Protein AF-A0A396GH16-F1 (afdb_monomer_lite)

Structure (mmCIF, N/CA/C/O backbone):
data_AF-A0A396GH16-F1
#
_entry.id   AF-A0A396GH16-F1
#
loop_
_atom_site.group_PDB
_atom_site.id
_atom_site.type_symbol
_atom_site.label_atom_id
_atom_site.label_alt_id
_atom_site.label_comp_id
_atom_site.label_asym_id
_atom_site.label_entity_id
_atom_site.label_seq_id
_atom_site.pdbx_PDB_ins_code
_atom_site.Cartn_x
_atom_site.Cartn_y
_atom_site.Cartn_z
_atom_site.occupancy
_atom_site.B_iso_or_equiv
_atom_site.auth_seq_id
_atom_site.auth_comp_id
_atom_site.auth_asym_id
_atom_site.auth_atom_id
_atom_site.pdbx_PDB_model_num
ATOM 1 N N . MET A 1 1 ? -14.444 24.097 6.729 1.00 47.97 1 MET A N 1
ATOM 2 C CA . MET A 1 1 ? -14.003 22.701 6.501 1.00 47.97 1 MET A CA 1
ATOM 3 C C . MET A 1 1 ? -13.076 22.538 5.292 1.00 47.97 1 MET A C 1
ATOM 5 O O . MET A 1 1 ? -12.228 21.663 5.329 1.00 47.97 1 MET A O 1
ATOM 9 N N . THR A 1 2 ? -13.142 23.395 4.269 1.00 56.97 2 THR A N 1
ATOM 10 C CA . THR A 1 2 ? -12.304 23.319 3.053 1.00 56.97 2 THR A CA 1
ATOM 11 C C . THR A 1 2 ? -10.817 23.631 3.267 1.00 56.97 2 THR A C 1
ATOM 13 O O . THR A 1 2 ? -9.972 22.889 2.781 1.00 56.97 2 THR A O 1
ATOM 16 N N . ASN A 1 3 ? -10.468 24.660 4.046 1.00 49.38 3 ASN A N 1
ATOM 17 C CA . ASN A 1 3 ? -9.056 25.050 4.208 1.00 49.38 3 ASN A CA 1
ATOM 18 C C . ASN A 1 3 ? -8.241 24.051 5.047 1.00 49.38 3 ASN A C 1
ATOM 20 O O . ASN A 1 3 ? -7.083 23.802 4.738 1.00 49.38 3 ASN A O 1
ATOM 24 N N . PHE A 1 4 ? -8.842 23.438 6.071 1.00 48.16 4 PHE A N 1
ATOM 25 C CA . PHE A 1 4 ? -8.155 22.459 6.922 1.00 48.16 4 PHE A CA 1
ATOM 26 C C . PHE A 1 4 ? -7.890 21.143 6.174 1.00 48.16 4 PHE A C 1
ATOM 28 O O . PHE A 1 4 ? -6.782 20.622 6.213 1.00 48.16 4 PHE A O 1
ATOM 35 N N . MET A 1 5 ? -8.871 20.662 5.402 1.00 56.66 5 MET A N 1
ATOM 36 C CA . MET A 1 5 ? -8.726 19.467 4.564 1.00 56.66 5 MET A CA 1
ATOM 37 C C . MET A 1 5 ? -7.689 19.667 3.443 1.00 56.66 5 MET A C 1
ATOM 39 O O . MET A 1 5 ? -6.928 18.755 3.133 1.00 56.66 5 MET A O 1
ATOM 43 N N . PHE A 1 6 ? -7.606 20.878 2.879 1.00 54.53 6 PHE A N 1
ATOM 44 C CA . PHE A 1 6 ? -6.602 21.233 1.872 1.00 54.53 6 PHE A CA 1
ATOM 45 C C . PHE A 1 6 ? -5.182 21.293 2.458 1.00 54.53 6 PHE A C 1
ATOM 47 O O . PHE A 1 6 ? -4.248 20.774 1.855 1.00 54.53 6 PHE A O 1
ATOM 54 N N . ILE A 1 7 ? -5.016 21.856 3.661 1.00 65.75 7 ILE A N 1
ATOM 55 C CA . ILE A 1 7 ? -3.723 21.887 4.367 1.00 65.75 7 ILE A CA 1
ATOM 56 C C . ILE A 1 7 ? -3.240 20.465 4.685 1.00 65.75 7 ILE A C 1
ATOM 58 O O . ILE A 1 7 ? -2.060 20.173 4.510 1.00 65.75 7 ILE A O 1
ATOM 62 N N . VAL A 1 8 ? -4.145 19.567 5.088 1.00 62.03 8 VAL A N 1
ATOM 63 C CA . VAL A 1 8 ? -3.820 18.155 5.351 1.00 62.03 8 VAL A CA 1
ATOM 64 C C . VAL A 1 8 ? -3.404 17.430 4.066 1.00 62.03 8 VAL A C 1
ATOM 66 O O . VAL A 1 8 ? -2.381 16.752 4.060 1.00 62.03 8 VAL A O 1
ATOM 69 N N . LEU A 1 9 ? -4.116 17.636 2.954 1.00 58.19 9 LEU A N 1
ATOM 70 C CA . LEU A 1 9 ? -3.751 17.074 1.646 1.00 58.19 9 LEU A CA 1
ATOM 71 C C . LEU A 1 9 ? -2.379 17.561 1.157 1.00 58.19 9 LEU A C 1
ATOM 73 O O . LEU A 1 9 ? -1.555 16.756 0.725 1.00 58.19 9 LEU A O 1
ATOM 77 N N . VAL A 1 10 ? -2.100 18.861 1.268 1.00 64.38 10 VAL A N 1
ATOM 78 C CA . VAL A 1 10 ? -0.797 19.430 0.886 1.00 64.38 10 VAL A CA 1
ATOM 79 C C . VAL A 1 10 ? 0.318 18.917 1.800 1.00 64.38 10 VAL A C 1
ATOM 81 O O . VAL A 1 10 ? 1.394 18.577 1.311 1.00 64.38 10 VAL A O 1
ATOM 84 N N . ALA A 1 11 ? 0.070 18.786 3.106 1.00 65.31 11 ALA A N 1
ATOM 85 C CA . ALA A 1 11 ? 1.038 18.214 4.039 1.00 65.31 11 ALA A CA 1
ATOM 86 C C . ALA A 1 11 ? 1.365 16.750 3.701 1.00 65.31 11 ALA A C 1
ATOM 88 O O . ALA A 1 11 ? 2.534 16.374 3.720 1.00 65.31 11 ALA A O 1
ATOM 89 N N . ILE A 1 12 ? 0.370 15.948 3.311 1.00 67.38 12 ILE A N 1
ATOM 90 C CA . ILE A 1 12 ? 0.564 14.556 2.875 1.00 67.38 12 ILE A CA 1
ATOM 91 C C . ILE A 1 12 ? 1.420 14.497 1.605 1.00 67.38 12 ILE A C 1
ATOM 93 O O . ILE A 1 12 ? 2.370 13.721 1.548 1.00 67.38 12 ILE A O 1
ATOM 97 N N . VAL A 1 13 ? 1.162 15.360 0.617 1.00 71.06 13 VAL A N 1
ATOM 98 C CA . VAL A 1 13 ? 1.972 15.428 -0.613 1.00 71.06 13 VAL A CA 1
ATOM 99 C C . VAL A 1 13 ? 3.418 15.831 -0.308 1.00 71.06 13 VAL A C 1
ATOM 101 O O . VAL A 1 13 ? 4.349 15.212 -0.819 1.00 71.06 13 VAL A O 1
ATOM 104 N N . VAL A 1 14 ? 3.635 16.813 0.570 1.00 71.19 14 VAL A N 1
ATOM 105 C CA . VAL A 1 14 ? 4.985 17.232 0.984 1.00 71.19 14 VAL A CA 1
ATOM 106 C C . VAL A 1 14 ? 5.700 16.116 1.750 1.00 71.19 14 VAL A C 1
ATOM 108 O O . VAL A 1 14 ? 6.882 15.878 1.514 1.00 71.19 14 VAL A O 1
ATOM 111 N N . ILE A 1 15 ? 4.995 15.379 2.610 1.00 70.31 15 ILE A N 1
ATOM 112 C CA . ILE A 1 15 ? 5.544 14.221 3.326 1.00 70.31 15 ILE A CA 1
ATOM 113 C C . ILE A 1 15 ? 5.913 13.101 2.343 1.00 70.31 15 ILE A C 1
ATOM 115 O O . ILE A 1 15 ? 7.002 12.547 2.459 1.00 70.31 15 ILE A O 1
ATOM 119 N N . LEU A 1 16 ? 5.087 12.818 1.329 1.00 64.81 16 LEU A N 1
ATOM 120 C CA . LEU A 1 16 ? 5.405 11.846 0.276 1.00 64.81 16 LEU A CA 1
ATOM 121 C C . LEU A 1 16 ? 6.626 12.269 -0.548 1.00 64.81 16 LEU A C 1
ATOM 123 O O . LEU A 1 16 ? 7.477 11.433 -0.837 1.00 64.81 16 LEU A O 1
ATOM 127 N N . VAL A 1 17 ? 6.772 13.559 -0.863 1.00 68.56 17 VAL A N 1
ATOM 128 C CA . VAL A 1 17 ? 7.949 14.098 -1.566 1.00 68.56 17 VAL A CA 1
ATOM 129 C C . VAL A 1 17 ? 9.206 14.026 -0.693 1.00 68.56 17 VAL A C 1
ATOM 131 O O . VAL A 1 17 ? 10.270 13.643 -1.177 1.00 68.56 17 VAL A O 1
ATOM 134 N N . VAL A 1 18 ? 9.109 14.327 0.605 1.00 68.88 18 VAL A N 1
ATOM 135 C CA . VAL A 1 18 ? 10.234 14.206 1.547 1.00 68.88 18 VAL A CA 1
ATOM 136 C C . VAL A 1 18 ? 10.617 12.741 1.759 1.00 68.88 18 VAL A C 1
ATOM 138 O O . VAL A 1 18 ? 11.804 12.429 1.778 1.00 68.88 18 VAL A O 1
ATOM 141 N N . ILE A 1 19 ? 9.651 11.826 1.853 1.00 63.06 19 ILE A N 1
ATOM 142 C CA . ILE A 1 19 ? 9.900 10.379 1.922 1.00 63.06 19 ILE A CA 1
ATOM 143 C C . ILE A 1 19 ? 10.513 9.882 0.610 1.00 63.06 19 ILE A C 1
ATOM 145 O O . ILE A 1 19 ? 11.441 9.084 0.652 1.00 63.06 19 ILE A O 1
ATOM 149 N N . PHE A 1 20 ? 10.081 10.390 -0.544 1.00 55.00 20 PHE A N 1
ATOM 150 C CA . PHE A 1 20 ? 10.648 10.055 -1.852 1.00 55.00 20 PHE A CA 1
ATOM 151 C C . PHE A 1 20 ? 12.098 10.549 -2.009 1.00 55.00 20 PHE A C 1
ATOM 153 O O . PHE A 1 20 ? 12.960 9.806 -2.474 1.00 55.00 20 PHE A O 1
ATOM 160 N N . LEU A 1 21 ? 12.406 11.765 -1.548 1.00 54.47 21 LEU A N 1
ATOM 161 C CA . LEU A 1 21 ? 13.763 12.329 -1.578 1.00 54.47 21 LEU A CA 1
ATOM 162 C C . LEU A 1 21 ? 14.693 11.735 -0.504 1.00 54.47 21 LEU A C 1
ATOM 164 O O . LEU A 1 21 ? 15.906 11.660 -0.711 1.00 54.47 21 LEU A O 1
ATOM 168 N N . ASN A 1 22 ? 14.148 11.315 0.641 1.00 49.34 22 ASN A N 1
ATOM 169 C CA . ASN A 1 22 ? 14.899 10.735 1.763 1.00 49.34 22 ASN A CA 1
ATOM 170 C C . ASN A 1 22 ? 14.918 9.190 1.745 1.00 49.34 22 ASN A C 1
ATOM 172 O O . ASN A 1 22 ? 15.642 8.575 2.537 1.00 49.34 22 ASN A O 1
ATOM 176 N N . SER A 1 23 ? 14.155 8.581 0.831 1.00 60.41 23 SER A N 1
ATOM 177 C CA . SER A 1 23 ? 14.153 7.155 0.500 1.00 60.41 23 SER A CA 1
ATOM 178 C C . SER A 1 23 ? 15.548 6.701 0.071 1.00 60.41 23 SER A C 1
ATOM 180 O O . SER A 1 23 ? 16.364 7.475 -0.445 1.00 60.41 23 SER A O 1
ATOM 182 N N . SER A 1 24 ? 15.816 5.413 0.275 1.00 45.03 24 SER A N 1
ATOM 183 C CA . SER A 1 24 ? 17.004 4.695 -0.188 1.00 45.03 24 SER A CA 1
ATOM 184 C C . SER A 1 24 ? 17.353 4.991 -1.650 1.00 45.03 24 SER A C 1
ATOM 186 O O . SER A 1 24 ? 18.532 4.948 -1.970 1.00 45.03 24 SER A O 1
ATOM 188 N N . PHE A 1 25 ? 16.400 5.405 -2.493 1.00 43.97 25 PHE A N 1
ATOM 189 C CA . PHE A 1 25 ? 16.637 5.883 -3.859 1.00 43.97 25 PHE A CA 1
ATOM 190 C C . PHE A 1 25 ? 17.540 7.128 -3.929 1.00 43.97 25 PHE A C 1
ATOM 192 O O . PHE A 1 25 ? 18.563 7.092 -4.599 1.00 43.97 25 PHE A O 1
ATOM 199 N N . GLY A 1 26 ? 17.256 8.211 -3.194 1.00 52.91 26 GLY A N 1
ATOM 200 C CA . GLY A 1 26 ? 18.049 9.452 -3.265 1.00 52.91 26 GLY A CA 1
ATOM 201 C C . GLY A 1 26 ? 19.459 9.310 -2.680 1.00 52.91 26 GLY A C 1
ATOM 202 O O . GLY A 1 26 ? 20.419 9.917 -3.164 1.00 52.91 26 GLY A O 1
ATOM 203 N N . LYS A 1 27 ? 19.607 8.461 -1.656 1.00 49.59 27 LYS A N 1
ATOM 204 C CA . LYS A 1 27 ? 20.903 8.164 -1.030 1.00 49.59 27 LYS A CA 1
ATOM 205 C C . LYS A 1 27 ? 21.692 7.113 -1.810 1.00 49.59 27 LYS A C 1
ATOM 207 O O . LYS A 1 27 ? 22.896 7.286 -1.946 1.00 49.59 27 LYS A O 1
ATOM 212 N N . GLN A 1 28 ? 21.059 6.081 -2.373 1.00 45.53 28 GLN A N 1
ATOM 213 C CA . GLN A 1 28 ? 21.749 5.095 -3.214 1.00 45.53 28 GLN A CA 1
ATOM 214 C C . GLN A 1 28 ? 22.060 5.634 -4.610 1.00 45.53 28 GLN A C 1
ATOM 216 O O . GLN A 1 28 ? 23.133 5.309 -5.106 1.00 45.53 28 GLN A O 1
ATOM 221 N N . LEU A 1 29 ? 21.240 6.522 -5.195 1.00 50.34 29 LEU A N 1
ATOM 222 C CA . LEU A 1 29 ? 21.658 7.317 -6.356 1.00 50.34 29 LEU A CA 1
ATOM 223 C C . LEU A 1 29 ? 22.883 8.141 -5.977 1.00 50.34 29 LEU A C 1
ATOM 225 O O . LEU A 1 29 ? 23.913 7.997 -6.608 1.00 50.34 29 LEU A O 1
ATOM 229 N N . ARG A 1 30 ? 22.846 8.943 -4.906 1.00 44.72 30 ARG A N 1
ATOM 230 C CA . ARG A 1 30 ? 23.978 9.818 -4.541 1.00 44.72 30 ARG A CA 1
ATOM 231 C C . ARG A 1 30 ? 25.263 9.057 -4.179 1.00 44.72 30 ARG A C 1
ATOM 233 O O . ARG A 1 30 ? 26.353 9.562 -4.435 1.00 44.72 30 ARG A O 1
ATOM 240 N N . VAL A 1 31 ? 25.155 7.872 -3.576 1.00 47.75 31 VAL A N 1
ATOM 241 C CA . VAL A 1 31 ? 26.307 7.055 -3.151 1.00 47.75 31 VAL A CA 1
ATOM 242 C C . VAL A 1 31 ? 26.820 6.149 -4.280 1.00 47.75 31 VAL A C 1
ATOM 244 O O . VAL A 1 31 ? 28.028 5.947 -4.356 1.00 47.75 31 VAL A O 1
ATOM 247 N N . LYS A 1 32 ? 25.971 5.686 -5.215 1.00 44.84 32 LYS A N 1
ATOM 248 C CA . LYS A 1 32 ? 26.427 4.987 -6.436 1.00 44.84 32 LYS A CA 1
ATOM 249 C C . LYS A 1 32 ? 26.897 5.950 -7.540 1.00 44.84 32 LYS A C 1
ATOM 251 O O . LYS A 1 32 ? 27.857 5.624 -8.229 1.00 44.84 32 LYS A O 1
ATOM 256 N N . LEU A 1 33 ? 26.323 7.154 -7.642 1.00 43.06 33 LEU A N 1
ATOM 257 C CA . LEU A 1 33 ? 26.754 8.231 -8.557 1.00 43.06 33 LEU A CA 1
ATOM 258 C C . LEU A 1 33 ? 28.093 8.858 -8.144 1.00 43.06 33 LEU A C 1
ATOM 260 O O . LEU A 1 33 ? 28.836 9.337 -8.989 1.00 43.06 33 LEU A O 1
ATOM 264 N N . LYS A 1 34 ? 28.458 8.826 -6.853 1.00 45.25 34 LYS A N 1
ATOM 265 C CA . LYS A 1 34 ? 29.786 9.283 -6.402 1.00 45.25 34 LYS A CA 1
ATOM 266 C C . LYS A 1 34 ? 30.930 8.308 -6.719 1.00 45.25 34 LYS A C 1
ATOM 268 O O . LYS A 1 34 ? 32.081 8.679 -6.516 1.00 45.25 34 LYS A O 1
ATOM 273 N N . GLY A 1 35 ? 30.632 7.086 -7.175 1.00 44.66 35 GLY A N 1
ATOM 274 C CA . GLY A 1 35 ? 31.630 6.030 -7.393 1.00 44.66 35 GLY A CA 1
ATOM 275 C C . GLY A 1 35 ? 31.849 5.604 -8.848 1.00 44.66 35 GLY A C 1
ATOM 276 O O . GLY A 1 35 ? 32.862 4.972 -9.135 1.00 44.66 35 GLY A O 1
ATOM 277 N N . ARG A 1 36 ? 30.941 5.937 -9.773 1.00 47.16 36 ARG A N 1
ATOM 278 C CA . ARG A 1 36 ? 31.107 5.685 -11.212 1.00 47.16 36 ARG A CA 1
ATOM 279 C C . ARG A 1 36 ? 30.574 6.875 -11.997 1.00 47.16 36 ARG A C 1
ATOM 281 O O . ARG A 1 36 ? 29.396 7.195 -11.921 1.00 47.16 36 ARG A O 1
ATOM 288 N N . THR A 1 37 ? 31.487 7.529 -12.698 1.00 46.34 37 THR A N 1
ATOM 289 C CA . THR A 1 37 ? 31.299 8.693 -13.563 1.00 46.34 37 THR A CA 1
ATOM 290 C C . THR A 1 37 ? 30.168 8.479 -14.580 1.00 46.34 37 THR A C 1
ATOM 292 O O . THR A 1 37 ? 30.123 7.442 -15.243 1.00 46.34 37 THR A O 1
ATOM 295 N N . ASP A 1 38 ? 29.298 9.488 -14.720 1.00 46.72 38 ASP A N 1
ATOM 296 C CA . ASP A 1 38 ? 28.104 9.554 -15.591 1.00 46.72 38 ASP A CA 1
ATOM 297 C C . ASP A 1 38 ? 28.343 9.167 -17.070 1.00 46.72 38 ASP A C 1
ATOM 299 O O . ASP A 1 38 ? 27.407 8.811 -17.786 1.00 46.72 38 ASP A O 1
ATOM 303 N N . GLU A 1 39 ? 29.594 9.184 -17.533 1.00 43.38 39 GLU A N 1
ATOM 304 C CA . GLU A 1 39 ? 29.974 8.868 -18.915 1.00 43.38 39 GLU A CA 1
ATOM 305 C C . GLU A 1 39 ? 29.880 7.362 -19.245 1.00 43.38 39 GLU A C 1
ATOM 307 O O . GLU A 1 39 ? 29.523 6.996 -20.362 1.00 43.38 39 GLU A O 1
ATOM 312 N N . VAL A 1 40 ? 30.155 6.474 -18.276 1.00 43.69 40 VAL A N 1
ATOM 313 C CA . VAL A 1 40 ? 30.185 5.009 -18.502 1.00 43.69 40 VAL A CA 1
ATOM 314 C C . VAL A 1 40 ? 28.781 4.396 -18.417 1.00 43.69 40 VAL A C 1
ATOM 316 O O . VAL A 1 40 ? 28.477 3.437 -19.122 1.00 43.69 40 VAL A O 1
ATOM 319 N N . MET A 1 41 ? 27.874 4.998 -17.635 1.00 42.88 41 MET A N 1
ATOM 320 C CA . MET A 1 41 ? 26.469 4.564 -17.573 1.00 42.88 41 MET A CA 1
ATOM 321 C C . MET A 1 41 ? 25.724 4.761 -18.902 1.00 42.88 41 MET A C 1
ATOM 323 O O . MET A 1 41 ? 24.817 3.989 -19.203 1.00 42.88 41 MET A O 1
ATOM 327 N N . ARG A 1 42 ? 26.103 5.755 -19.721 1.00 47.38 42 ARG A N 1
ATOM 328 C CA . ARG A 1 42 ? 25.479 5.971 -21.040 1.00 47.38 42 ARG A CA 1
ATOM 329 C C . ARG A 1 42 ? 25.890 4.936 -22.087 1.00 47.38 42 ARG A C 1
ATOM 331 O O . ARG A 1 42 ? 25.118 4.736 -23.015 1.00 47.38 42 ARG A O 1
ATOM 338 N N . GLN A 1 43 ? 27.059 4.303 -21.954 1.00 44.12 43 GLN A N 1
ATOM 339 C CA . GLN A 1 43 ? 27.551 3.313 -22.923 1.00 44.12 43 GLN A CA 1
ATOM 340 C C . GLN A 1 43 ? 27.153 1.870 -22.565 1.00 44.12 43 GLN A C 1
ATOM 342 O O . GLN A 1 43 ? 26.870 1.089 -23.470 1.00 44.12 43 GLN A O 1
ATOM 347 N N . ASP A 1 44 ? 27.032 1.525 -21.276 1.00 47.91 44 ASP A N 1
ATOM 348 C CA . ASP A 1 44 ? 26.591 0.180 -20.860 1.00 47.91 44 ASP A CA 1
ATOM 349 C C . ASP A 1 44 ? 25.064 0.005 -20.926 1.00 47.91 44 ASP A C 1
ATOM 351 O O . ASP A 1 44 ? 24.586 -1.069 -21.290 1.00 47.91 44 ASP A O 1
ATOM 355 N N . ALA A 1 45 ? 24.272 1.051 -20.647 1.00 50.78 45 ALA A N 1
ATOM 356 C CA . ALA A 1 45 ? 22.805 0.982 -20.727 1.00 50.78 45 ALA A CA 1
ATOM 357 C C . ALA A 1 45 ? 22.268 0.815 -22.162 1.00 50.78 45 ALA A C 1
ATOM 359 O O . ALA A 1 45 ? 21.121 0.416 -22.339 1.00 50.78 45 ALA A O 1
ATOM 360 N N . SER A 1 46 ? 23.081 1.102 -23.184 1.00 58.09 46 SER A N 1
ATOM 361 C CA . SER A 1 46 ? 22.745 0.860 -24.593 1.00 58.09 46 SER A CA 1
ATOM 362 C C . SER A 1 46 ? 23.016 -0.575 -25.054 1.00 58.09 46 SER A C 1
ATOM 364 O O . SER A 1 46 ? 22.741 -0.899 -26.206 1.00 58.09 46 SER A O 1
ATOM 366 N N . THR A 1 47 ? 23.532 -1.443 -24.178 1.00 66.19 47 THR A N 1
ATOM 367 C CA . THR A 1 47 ? 23.641 -2.883 -24.443 1.00 66.19 47 THR A CA 1
ATOM 368 C C . THR A 1 47 ? 22.428 -3.622 -23.860 1.00 66.19 47 THR A C 1
ATOM 370 O O . THR A 1 47 ? 21.932 -3.220 -22.800 1.00 66.19 47 THR A O 1
ATOM 373 N N . PRO A 1 48 ? 21.938 -4.707 -24.496 1.00 69.38 48 PRO A N 1
ATOM 374 C CA . PRO A 1 48 ? 20.815 -5.487 -23.963 1.00 69.38 48 PRO A CA 1
ATOM 375 C C . PRO A 1 48 ? 21.056 -5.973 -22.523 1.00 69.38 48 PRO A C 1
ATOM 377 O O . PRO A 1 48 ? 20.144 -5.994 -21.697 1.00 69.38 48 PRO A O 1
ATOM 380 N N . GLU A 1 49 ? 22.303 -6.318 -22.190 1.00 71.88 49 GLU A N 1
ATOM 381 C CA . GLU A 1 49 ? 22.683 -6.824 -20.870 1.00 71.88 49 GLU A CA 1
ATOM 382 C C . GLU A 1 49 ? 22.681 -5.724 -19.796 1.00 71.88 49 GLU A C 1
ATOM 384 O O . GLU A 1 49 ? 22.096 -5.910 -18.726 1.00 71.88 49 GLU A O 1
ATOM 389 N N . GLY A 1 50 ? 23.209 -4.533 -20.103 1.00 71.62 50 GLY A N 1
ATOM 390 C CA . GLY A 1 50 ? 23.136 -3.389 -19.194 1.00 71.62 50 GLY A CA 1
ATOM 391 C C . GLY A 1 50 ? 21.698 -2.929 -18.946 1.00 71.62 50 GLY A C 1
ATOM 392 O O . GLY A 1 50 ? 21.299 -2.756 -17.792 1.00 71.62 50 GLY A O 1
ATOM 393 N N . ALA A 1 51 ? 20.876 -2.805 -19.995 1.00 71.88 51 ALA A N 1
ATOM 394 C CA . ALA A 1 51 ? 19.456 -2.463 -19.857 1.00 71.88 51 ALA A CA 1
ATOM 395 C C . ALA A 1 51 ? 18.706 -3.469 -18.967 1.00 71.88 51 ALA A C 1
ATOM 397 O O . ALA A 1 51 ? 17.934 -3.079 -18.084 1.00 71.88 51 ALA A O 1
ATOM 398 N N . LYS A 1 52 ? 18.981 -4.769 -19.134 1.00 76.00 52 LYS A N 1
ATOM 399 C CA . LYS A 1 52 ? 18.388 -5.842 -18.325 1.00 76.00 52 LYS A CA 1
ATOM 400 C C . LYS A 1 52 ? 18.693 -5.673 -16.840 1.00 76.00 52 LYS A C 1
ATOM 402 O O . LYS A 1 52 ? 17.785 -5.838 -16.022 1.00 76.00 52 LYS A O 1
ATOM 407 N N . ASP A 1 53 ? 19.925 -5.322 -16.488 1.00 78.19 53 ASP A N 1
ATOM 408 C CA . ASP A 1 53 ? 20.334 -5.105 -15.099 1.00 78.19 53 ASP A CA 1
ATOM 409 C C . ASP A 1 53 ? 19.679 -3.870 -14.474 1.00 78.19 53 ASP A C 1
ATOM 411 O O . ASP A 1 53 ? 19.198 -3.942 -13.337 1.00 78.19 53 ASP A O 1
ATOM 415 N N . TYR A 1 54 ? 19.569 -2.768 -15.223 1.00 75.25 54 TYR A N 1
ATOM 416 C CA . TYR A 1 54 ? 18.835 -1.580 -14.775 1.00 75.25 54 TYR A CA 1
ATOM 417 C C . TYR A 1 54 ? 17.359 -1.886 -14.516 1.00 75.25 54 TYR A C 1
ATOM 419 O O . TYR A 1 54 ? 16.850 -1.577 -13.434 1.00 75.25 54 TYR A O 1
ATOM 427 N N . TYR A 1 55 ? 16.678 -2.542 -15.461 1.00 80.19 55 TYR A N 1
ATOM 428 C CA . TYR A 1 55 ? 15.281 -2.931 -15.273 1.00 80.19 55 TYR A CA 1
ATOM 429 C C . TYR A 1 55 ? 15.115 -3.919 -14.114 1.00 80.19 55 TYR A C 1
ATOM 431 O O . TYR A 1 55 ? 14.189 -3.771 -13.322 1.00 80.19 55 TYR A O 1
ATOM 439 N N . ASN A 1 56 ? 16.011 -4.898 -13.954 1.00 84.50 56 ASN A N 1
ATOM 440 C CA . ASN A 1 56 ? 15.971 -5.837 -12.828 1.00 84.50 56 ASN A CA 1
ATOM 441 C C . ASN A 1 56 ? 16.087 -5.132 -11.471 1.00 84.50 56 ASN A C 1
ATOM 443 O O . ASN A 1 56 ? 15.376 -5.492 -10.532 1.00 84.50 56 ASN A O 1
ATOM 447 N N . ALA A 1 57 ? 16.972 -4.139 -11.358 1.00 82.44 57 ALA A N 1
ATOM 448 C CA . ALA A 1 57 ? 17.112 -3.349 -10.141 1.00 82.44 57 ALA A CA 1
ATOM 449 C C . ALA A 1 57 ? 15.841 -2.532 -9.856 1.00 82.44 57 ALA A C 1
ATOM 451 O O . ALA A 1 57 ? 15.303 -2.602 -8.753 1.00 82.44 57 ALA A O 1
ATOM 452 N N . ALA A 1 58 ? 15.310 -1.836 -10.865 1.00 76.69 58 ALA A N 1
ATOM 453 C CA . ALA A 1 58 ? 14.088 -1.045 -10.728 1.00 76.69 58 ALA A CA 1
ATOM 454 C C . ALA A 1 58 ? 12.856 -1.908 -10.383 1.00 76.69 58 ALA A C 1
ATOM 456 O O . ALA A 1 58 ? 12.034 -1.520 -9.551 1.00 76.69 58 ALA A O 1
ATOM 457 N N . ILE A 1 59 ? 12.748 -3.102 -10.977 1.00 82.88 59 ILE A N 1
ATOM 458 C CA . ILE A 1 59 ? 11.704 -4.087 -10.662 1.00 82.88 59 ILE A CA 1
ATOM 459 C C . ILE A 1 59 ? 11.812 -4.531 -9.206 1.00 82.88 59 ILE A C 1
ATOM 461 O O . ILE A 1 59 ? 10.799 -4.536 -8.513 1.00 82.88 59 ILE A O 1
ATOM 465 N N . ARG A 1 60 ? 13.017 -4.851 -8.717 1.00 87.75 60 ARG A N 1
ATOM 466 C CA . ARG A 1 60 ? 13.224 -5.269 -7.322 1.00 87.75 60 ARG A CA 1
ATOM 467 C C . ARG A 1 60 ? 12.771 -4.196 -6.331 1.00 87.75 60 ARG A C 1
ATOM 469 O O . ARG A 1 60 ? 12.117 -4.517 -5.342 1.00 87.75 60 ARG A O 1
ATOM 476 N N . ASP A 1 61 ? 13.069 -2.931 -6.611 1.00 81.62 61 ASP A N 1
ATOM 477 C CA . ASP A 1 61 ? 12.655 -1.816 -5.755 1.00 81.62 61 ASP A CA 1
ATOM 478 C C . ASP A 1 61 ? 11.126 -1.640 -5.755 1.00 81.62 61 ASP A C 1
ATOM 480 O O . ASP A 1 61 ? 10.508 -1.440 -4.703 1.00 81.62 61 ASP A O 1
ATOM 484 N N . LYS A 1 62 ? 10.486 -1.758 -6.929 1.00 83.12 62 LYS A N 1
ATOM 485 C CA . LYS A 1 62 ? 9.019 -1.731 -7.055 1.00 83.12 62 LYS A CA 1
ATOM 486 C C . LYS A 1 62 ? 8.362 -2.936 -6.369 1.00 83.12 62 LYS A C 1
ATOM 488 O O . LYS A 1 62 ? 7.318 -2.767 -5.742 1.00 83.12 62 LYS A O 1
ATOM 493 N N . GLU A 1 63 ? 8.977 -4.118 -6.421 1.00 90.19 63 GLU A N 1
ATOM 494 C CA . GLU A 1 63 ? 8.548 -5.309 -5.673 1.00 90.19 63 GLU A CA 1
ATOM 495 C C . GLU A 1 63 ? 8.642 -5.088 -4.165 1.00 90.19 63 GLU A C 1
ATOM 497 O O . GLU A 1 63 ? 7.690 -5.386 -3.446 1.00 90.19 63 GLU A O 1
ATOM 502 N N . GLU A 1 64 ? 9.744 -4.520 -3.669 1.00 91.19 64 GLU A N 1
ATOM 503 C CA . GLU A 1 64 ? 9.896 -4.201 -2.248 1.00 91.19 64 GLU A CA 1
ATOM 504 C C . GLU A 1 64 ? 8.832 -3.196 -1.785 1.00 91.19 64 GLU A C 1
ATOM 506 O O . GLU A 1 64 ? 8.224 -3.377 -0.726 1.00 91.19 64 GLU A O 1
ATOM 511 N N . PHE A 1 65 ? 8.562 -2.160 -2.584 1.00 86.62 65 PHE A N 1
ATOM 512 C CA . PHE A 1 65 ? 7.513 -1.188 -2.285 1.00 86.62 65 PHE A CA 1
ATOM 513 C C . PHE A 1 65 ? 6.119 -1.827 -2.263 1.00 86.62 65 PHE A C 1
ATOM 515 O O . PHE A 1 65 ? 5.377 -1.632 -1.299 1.00 86.62 65 PHE A O 1
ATOM 522 N N . TYR A 1 66 ? 5.778 -2.629 -3.277 1.00 89.94 66 TYR A N 1
ATOM 523 C CA . TYR A 1 66 ? 4.520 -3.377 -3.314 1.00 89.94 66 TYR A CA 1
ATOM 524 C C . TYR A 1 66 ? 4.375 -4.297 -2.095 1.00 89.94 66 TYR A C 1
ATOM 526 O O . TYR A 1 66 ? 3.332 -4.296 -1.440 1.00 89.94 66 TYR A O 1
ATOM 534 N N . ASN A 1 67 ? 5.432 -5.030 -1.740 1.00 91.75 67 ASN A N 1
ATOM 535 C CA . ASN A 1 67 ? 5.430 -5.926 -0.587 1.00 91.75 67 ASN A CA 1
ATOM 536 C C . ASN A 1 67 ? 5.212 -5.159 0.720 1.00 91.75 67 ASN A C 1
ATOM 538 O O . ASN A 1 67 ? 4.373 -5.562 1.521 1.00 91.75 67 ASN A O 1
ATOM 542 N N . LYS A 1 68 ? 5.887 -4.018 0.918 1.00 90.81 68 LYS A N 1
ATOM 543 C CA . LYS A 1 68 ? 5.639 -3.137 2.073 1.00 90.81 68 LYS A CA 1
ATOM 544 C C . LYS A 1 68 ? 4.191 -2.663 2.109 1.00 90.81 68 LYS A C 1
ATOM 546 O O . LYS A 1 68 ? 3.544 -2.782 3.145 1.00 90.81 68 LYS A O 1
ATOM 551 N N . ALA A 1 69 ? 3.665 -2.186 0.980 1.00 82.75 69 ALA A N 1
ATOM 552 C CA . ALA A 1 69 ? 2.286 -1.723 0.894 1.00 82.75 69 ALA A CA 1
ATOM 553 C C . ALA A 1 69 ? 1.274 -2.839 1.209 1.00 82.75 69 ALA A C 1
ATOM 555 O O . ALA A 1 69 ? 0.265 -2.587 1.871 1.00 82.75 69 ALA A O 1
ATOM 556 N N . SER A 1 70 ? 1.562 -4.069 0.776 1.00 91.25 70 SER A N 1
ATOM 557 C CA . SER A 1 70 ? 0.760 -5.260 1.059 1.00 91.25 70 SER A CA 1
ATOM 558 C C . SER A 1 70 ? 0.809 -5.656 2.539 1.00 91.25 70 SER A C 1
ATOM 560 O O . SER A 1 70 ? -0.237 -5.883 3.148 1.00 91.25 70 SER A O 1
ATOM 562 N N . THR A 1 71 ? 1.996 -5.652 3.156 1.00 92.94 71 THR A N 1
ATOM 563 C CA . THR A 1 71 ? 2.159 -5.915 4.594 1.00 92.94 71 THR A CA 1
ATOM 564 C C . THR A 1 71 ? 1.406 -4.887 5.432 1.00 92.94 71 THR A C 1
ATOM 566 O O . THR A 1 71 ? 0.624 -5.264 6.300 1.00 92.94 71 THR A O 1
ATOM 569 N N . THR A 1 72 ? 1.549 -3.593 5.132 1.00 85.00 72 THR A N 1
ATOM 570 C CA . THR A 1 72 ? 0.809 -2.534 5.834 1.00 85.00 72 THR A CA 1
ATOM 571 C C . THR A 1 72 ? -0.704 -2.694 5.666 1.00 85.00 72 THR A C 1
ATOM 573 O O . THR A 1 72 ? -1.446 -2.550 6.636 1.00 85.00 72 THR A O 1
ATOM 576 N N . TYR A 1 73 ? -1.183 -3.055 4.470 1.00 90.00 73 TYR A N 1
ATOM 577 C CA . TYR A 1 73 ? -2.603 -3.350 4.252 1.00 90.00 73 TYR A CA 1
ATOM 578 C C . TYR A 1 73 ? -3.094 -4.514 5.131 1.00 90.00 73 TYR A C 1
ATOM 580 O O . TYR A 1 73 ? -4.178 -4.438 5.722 1.00 90.00 73 TYR A O 1
ATOM 588 N N . ALA A 1 74 ? -2.305 -5.586 5.233 1.00 92.56 74 ALA A N 1
ATOM 589 C CA . ALA A 1 74 ? -2.626 -6.740 6.066 1.00 92.56 74 ALA A CA 1
ATOM 590 C C . ALA A 1 74 ? -2.653 -6.373 7.559 1.00 92.56 74 ALA A C 1
ATOM 592 O O . ALA A 1 74 ? -3.587 -6.752 8.265 1.00 92.56 74 ALA A O 1
ATOM 593 N N . GLU A 1 75 ? -1.687 -5.580 8.029 1.00 89.31 75 GLU A N 1
ATOM 594 C CA . GLU A 1 75 ? -1.639 -5.091 9.410 1.00 89.31 75 GLU A CA 1
ATOM 595 C C . GLU A 1 75 ? -2.847 -4.215 9.761 1.00 89.31 75 GLU A C 1
ATOM 597 O O . GLU A 1 75 ? -3.483 -4.441 10.792 1.00 89.31 75 GLU A O 1
ATOM 602 N N . ILE A 1 76 ? -3.205 -3.251 8.902 1.00 85.00 76 ILE A N 1
ATOM 603 C CA . ILE A 1 76 ? -4.397 -2.408 9.100 1.00 85.00 76 ILE A CA 1
ATOM 604 C C . ILE A 1 76 ? -5.654 -3.280 9.132 1.00 85.00 76 ILE A C 1
ATOM 606 O O . ILE A 1 76 ? -6.496 -3.111 10.010 1.00 85.00 76 ILE A O 1
ATOM 610 N N . SER A 1 77 ? -5.763 -4.247 8.218 1.00 91.25 77 SER A N 1
ATOM 611 C CA . SER A 1 77 ? -6.906 -5.163 8.171 1.00 91.25 77 SER A CA 1
ATOM 612 C C . SER A 1 77 ? -7.025 -6.004 9.445 1.00 91.25 77 SER A C 1
ATOM 614 O O . SER A 1 77 ? -8.126 -6.154 9.969 1.00 91.25 77 SER A O 1
ATOM 616 N N . GLY A 1 78 ? -5.907 -6.511 9.974 1.00 92.31 78 GLY A N 1
ATOM 617 C CA . GLY A 1 78 ? -5.890 -7.271 11.226 1.00 92.31 78 GLY A CA 1
ATOM 618 C C . GLY A 1 78 ? -6.242 -6.420 12.448 1.00 92.31 78 GLY A C 1
ATOM 619 O O . GLY A 1 78 ? -7.003 -6.856 13.309 1.00 92.31 78 GLY A O 1
ATOM 620 N N . ARG A 1 79 ? -5.739 -5.180 12.519 1.00 90.81 79 ARG A N 1
ATOM 621 C CA . ARG A 1 79 ? -6.085 -4.240 13.600 1.00 90.81 79 ARG A CA 1
ATOM 622 C C . ARG A 1 79 ? -7.554 -3.829 13.557 1.00 90.81 79 ARG A C 1
ATOM 624 O O . ARG A 1 79 ? -8.185 -3.768 14.609 1.00 90.81 79 ARG A O 1
ATOM 631 N N . LEU A 1 80 ? -8.094 -3.596 12.361 1.00 94.12 80 LEU A N 1
ATOM 632 C CA . LEU A 1 80 ? -9.508 -3.296 12.162 1.00 94.12 80 LEU A CA 1
ATOM 633 C C . LEU A 1 80 ? -10.390 -4.449 12.660 1.00 94.12 80 LEU A C 1
ATOM 635 O O . LEU A 1 80 ? -11.283 -4.209 13.466 1.00 94.12 80 LEU A O 1
ATOM 639 N N . ASP A 1 81 ? -10.090 -5.691 12.266 1.00 96.88 81 ASP A N 1
ATOM 640 C CA . ASP A 1 81 ? -10.815 -6.883 12.736 1.00 96.88 81 ASP A CA 1
ATOM 641 C C . ASP A 1 81 ? -10.750 -7.031 14.268 1.00 96.88 81 ASP A C 1
ATOM 643 O O . ASP A 1 81 ? -11.759 -7.303 14.922 1.00 96.88 81 ASP A O 1
ATOM 647 N N . SER A 1 82 ? -9.582 -6.780 14.871 1.00 96.19 82 SER A N 1
ATOM 648 C CA . SER A 1 82 ? -9.437 -6.787 16.331 1.00 96.19 82 SER A CA 1
ATOM 649 C C . SER A 1 82 ? -10.301 -5.716 17.004 1.00 96.19 82 SER A C 1
ATOM 651 O O . SER A 1 82 ? -10.979 -6.011 17.986 1.00 96.19 82 SER A O 1
ATOM 653 N N . ALA A 1 83 ? -10.315 -4.487 16.483 1.00 96.25 83 ALA A N 1
ATOM 654 C CA . ALA A 1 83 ? -11.121 -3.411 17.053 1.00 96.25 83 ALA A CA 1
ATOM 655 C C . ALA A 1 83 ? -12.626 -3.659 16.886 1.00 96.25 83 ALA A C 1
ATOM 657 O O . ALA A 1 83 ? -13.396 -3.373 17.802 1.00 96.25 83 ALA A O 1
ATOM 658 N N . GLU A 1 84 ? -13.057 -4.227 15.757 1.00 97.75 84 GLU A N 1
ATOM 659 C CA . GLU A 1 84 ? -14.453 -4.624 15.536 1.00 97.75 84 GLU A CA 1
ATOM 660 C C . GLU A 1 84 ? -14.890 -5.711 16.534 1.00 97.75 84 GLU A C 1
ATOM 662 O O . GLU A 1 84 ? -15.979 -5.624 17.112 1.00 97.75 84 GLU A O 1
ATOM 667 N N . LYS A 1 85 ? -14.018 -6.686 16.827 1.00 98.50 85 LYS A N 1
ATOM 668 C CA . LYS A 1 85 ? -14.244 -7.688 17.885 1.00 98.50 85 LYS A CA 1
ATOM 669 C C . LYS A 1 85 ? -14.300 -7.064 19.278 1.00 98.50 85 LYS A C 1
ATOM 671 O O . LYS A 1 85 ? -15.186 -7.405 20.065 1.00 98.50 85 LYS A O 1
ATOM 676 N N . ASP A 1 86 ? -13.401 -6.134 19.588 1.00 97.62 86 ASP A N 1
ATOM 677 C CA . ASP A 1 86 ? -13.406 -5.421 20.868 1.00 97.62 86 ASP A CA 1
ATOM 678 C C . ASP A 1 86 ? -14.674 -4.583 21.045 1.00 97.62 86 ASP A C 1
ATOM 680 O O . ASP A 1 86 ? -15.266 -4.576 22.128 1.00 97.62 86 ASP A O 1
ATOM 684 N N . LEU A 1 87 ? -15.141 -3.931 19.976 1.00 98.38 87 LEU A N 1
ATOM 685 C CA . LEU A 1 87 ? -16.400 -3.193 19.966 1.00 98.38 87 LEU A CA 1
ATOM 686 C C . LEU A 1 87 ? -17.584 -4.132 20.217 1.00 98.38 87 LEU A C 1
ATOM 688 O O . LEU A 1 87 ? -18.463 -3.814 21.021 1.00 98.38 87 LEU A O 1
ATOM 692 N N . TYR A 1 88 ? -17.616 -5.295 19.567 1.00 98.12 88 TYR A N 1
ATOM 693 C CA . TYR A 1 88 ? -18.648 -6.306 19.805 1.00 98.12 88 TYR A CA 1
ATOM 694 C C . TYR A 1 88 ? -18.674 -6.759 21.275 1.00 98.12 88 TYR A C 1
ATOM 696 O O . TYR A 1 88 ? -19.733 -6.770 21.910 1.00 98.12 88 TYR A O 1
ATOM 704 N N . ASN A 1 89 ? -17.505 -7.057 21.847 1.00 98.19 89 ASN A N 1
ATOM 705 C CA . ASN A 1 89 ? -17.380 -7.475 23.243 1.00 98.19 89 ASN A CA 1
ATOM 706 C C . ASN A 1 89 ? -17.816 -6.375 24.221 1.00 98.19 89 ASN A C 1
ATOM 708 O O . ASN A 1 89 ? -18.554 -6.661 25.164 1.00 98.19 89 ASN A O 1
ATOM 712 N N . ALA A 1 90 ? -17.426 -5.122 23.977 1.00 98.19 90 ALA A N 1
ATOM 713 C CA . ALA A 1 90 ? -17.823 -3.988 24.808 1.00 98.19 90 ALA A CA 1
ATOM 714 C C . ALA A 1 90 ? -19.345 -3.748 24.771 1.00 98.19 90 ALA A C 1
ATOM 716 O O . ALA A 1 90 ? -19.961 -3.506 25.809 1.00 98.19 90 ALA A O 1
ATOM 717 N N . ASN A 1 91 ? -19.985 -3.895 23.604 1.00 97.94 91 ASN A N 1
ATOM 718 C CA . ASN A 1 91 ? -21.448 -3.819 23.498 1.00 97.94 91 ASN A CA 1
ATOM 719 C C . ASN A 1 91 ? -22.138 -4.933 24.303 1.00 97.94 91 ASN A C 1
ATOM 721 O O . ASN A 1 91 ? -23.105 -4.671 25.022 1.00 97.94 91 ASN A O 1
ATOM 725 N N . LYS A 1 92 ? -21.626 -6.170 24.237 1.00 98.25 92 LYS A N 1
ATOM 726 C CA . LYS A 1 92 ? -22.133 -7.288 25.050 1.00 98.25 92 LYS A CA 1
ATOM 727 C C . LYS A 1 92 ? -21.967 -7.017 26.548 1.00 98.25 92 LYS A C 1
ATOM 729 O O . LYS A 1 92 ? -22.857 -7.331 27.340 1.00 98.25 92 LYS A O 1
ATOM 734 N N . GLU A 1 93 ? -20.841 -6.430 26.940 1.00 97.50 93 GLU A N 1
ATOM 735 C CA . GLU A 1 93 ? -20.570 -6.059 28.325 1.00 97.50 93 GLU A CA 1
ATOM 736 C C . GLU A 1 93 ? -21.548 -4.996 28.840 1.00 97.50 93 GLU A C 1
ATOM 738 O O . GLU A 1 93 ? -22.090 -5.177 29.929 1.00 97.50 93 GLU A O 1
ATOM 743 N N . ILE A 1 94 ? -21.869 -3.965 28.048 1.00 96.94 94 ILE A N 1
ATOM 744 C CA . ILE A 1 94 ? -22.908 -2.982 28.402 1.00 96.94 94 ILE A CA 1
ATOM 745 C C . ILE A 1 94 ? -24.254 -3.643 28.667 1.00 96.94 94 ILE A C 1
ATOM 747 O O . ILE A 1 94 ? -24.920 -3.297 29.644 1.00 96.94 94 ILE A O 1
ATOM 751 N N . MET A 1 95 ? -24.668 -4.590 27.820 1.00 96.81 95 MET A N 1
ATOM 752 C CA . MET A 1 95 ? -25.947 -5.281 28.005 1.00 96.81 95 MET A CA 1
ATOM 753 C C . MET A 1 95 ? -25.960 -6.054 29.325 1.00 96.81 95 MET A C 1
ATOM 755 O O . MET A 1 95 ? -26.943 -6.002 30.065 1.00 96.81 95 MET A O 1
ATOM 759 N N . ARG A 1 96 ? -24.847 -6.723 29.655 1.00 97.75 96 ARG A N 1
ATOM 760 C CA . ARG A 1 96 ? -24.692 -7.416 30.938 1.00 97.75 96 ARG A CA 1
ATOM 761 C C . ARG A 1 96 ? -24.738 -6.436 32.108 1.00 97.75 96 ARG A C 1
ATOM 763 O O . ARG A 1 96 ? -25.531 -6.646 33.013 1.00 97.75 96 ARG A O 1
ATOM 770 N N . ILE A 1 97 ? -23.946 -5.363 32.078 1.00 97.19 97 ILE A N 1
ATOM 771 C CA . ILE A 1 97 ? -23.911 -4.362 33.156 1.00 97.19 97 ILE A CA 1
ATOM 772 C C . ILE A 1 97 ? -25.294 -3.733 33.353 1.00 97.19 97 ILE A C 1
ATOM 774 O O . ILE A 1 97 ? -25.731 -3.570 34.483 1.00 97.19 97 ILE A O 1
ATOM 778 N N . THR A 1 98 ? -26.019 -3.443 32.272 1.00 96.06 98 THR A N 1
ATOM 779 C CA . THR A 1 98 ? -27.387 -2.905 32.350 1.00 96.06 98 THR A CA 1
ATOM 780 C C . THR A 1 98 ? -28.333 -3.874 33.063 1.00 96.06 98 THR A C 1
ATOM 782 O O . THR A 1 98 ? -29.148 -3.451 33.878 1.00 96.06 98 THR A O 1
ATOM 785 N N . LYS A 1 99 ? -28.196 -5.183 32.814 1.00 97.62 99 LYS A N 1
ATOM 786 C CA . LYS A 1 99 ? -28.956 -6.210 33.535 1.00 97.62 99 LYS A CA 1
ATOM 787 C C . LYS A 1 99 ? -28.602 -6.249 35.026 1.00 97.62 99 LYS A C 1
ATOM 789 O O . LYS A 1 99 ? -29.513 -6.352 35.839 1.00 97.62 99 LYS A O 1
ATOM 794 N N . GLU A 1 100 ? -27.319 -6.147 35.375 1.00 97.06 100 GLU A N 1
ATOM 795 C CA . GLU A 1 100 ? -26.871 -6.095 36.777 1.00 97.06 100 GLU A CA 1
ATOM 796 C C . GLU A 1 100 ? -27.398 -4.844 37.496 1.00 97.06 100 GLU A C 1
ATOM 798 O O . GLU A 1 100 ? -27.873 -4.948 38.621 1.00 97.06 100 GLU A O 1
ATOM 803 N N . ILE A 1 101 ? -27.394 -3.677 36.835 1.00 96.31 101 ILE A N 1
ATOM 804 C CA . ILE A 1 101 ? -27.985 -2.442 37.381 1.00 96.31 101 ILE A CA 1
ATOM 805 C C . ILE A 1 101 ? -29.461 -2.671 37.712 1.00 96.31 101 ILE A C 1
ATOM 807 O O . ILE A 1 101 ? -29.871 -2.409 38.838 1.00 96.31 101 ILE A O 1
ATOM 811 N N . ASN A 1 102 ? -30.243 -3.192 36.761 1.00 95.00 102 ASN A N 1
ATOM 812 C CA . ASN A 1 102 ? -31.667 -3.450 36.981 1.00 95.00 102 ASN A CA 1
ATOM 813 C C . ASN A 1 102 ? -31.889 -4.441 38.132 1.00 95.00 102 ASN A C 1
ATOM 815 O O . ASN A 1 102 ? -32.716 -4.185 38.995 1.00 95.00 102 ASN A O 1
ATOM 819 N N . ALA A 1 103 ? -31.097 -5.515 38.203 1.00 97.19 103 ALA A N 1
ATOM 820 C CA . ALA A 1 103 ? -31.187 -6.481 39.294 1.00 97.19 103 ALA A CA 1
ATOM 821 C C . ALA A 1 103 ? -30.853 -5.863 40.665 1.00 97.19 103 ALA A C 1
ATOM 823 O O . ALA A 1 103 ? -31.498 -6.196 41.656 1.00 97.19 103 ALA A O 1
ATOM 824 N N . CYS A 1 104 ? -29.869 -4.963 40.755 1.00 95.62 104 CYS A N 1
ATOM 825 C CA . CYS A 1 104 ? -29.585 -4.232 41.993 1.00 95.62 104 CYS A CA 1
ATOM 826 C C . CYS A 1 104 ? -30.749 -3.312 42.388 1.00 95.62 104 CYS A C 1
ATOM 828 O O . CYS A 1 104 ? -31.133 -3.292 43.556 1.00 95.62 104 CYS A O 1
ATOM 830 N N . LEU A 1 105 ? -31.334 -2.600 41.420 1.00 93.44 105 LEU A N 1
ATOM 831 C CA . LEU A 1 105 ? -32.484 -1.720 41.649 1.00 93.44 105 LEU A CA 1
ATOM 832 C C . LEU A 1 105 ? -33.726 -2.500 42.105 1.00 93.44 105 LEU A C 1
ATOM 834 O O . LEU A 1 105 ? -34.364 -2.092 43.070 1.00 93.44 105 LEU A O 1
ATOM 838 N N . ASP A 1 106 ? -34.016 -3.652 41.493 1.00 96.56 106 ASP A N 1
ATOM 839 C CA . ASP A 1 106 ? -35.123 -4.538 41.890 1.00 96.56 106 ASP A CA 1
ATOM 840 C C . ASP A 1 106 ? -34.974 -5.049 43.338 1.00 96.56 106 ASP A C 1
ATOM 842 O O . ASP A 1 106 ? -35.963 -5.358 44.002 1.00 96.56 106 ASP A O 1
ATOM 846 N N . ASN A 1 107 ? -33.737 -5.115 43.845 1.00 95.62 107 ASN A N 1
ATOM 847 C CA . ASN A 1 107 ? -33.408 -5.522 45.212 1.00 95.62 107 ASN A CA 1
ATOM 848 C C . ASN A 1 107 ? -33.190 -4.336 46.175 1.00 95.62 107 ASN A C 1
ATOM 850 O O . ASN A 1 107 ? -32.748 -4.555 47.304 1.00 95.62 107 ASN A O 1
ATOM 854 N N . ASN A 1 108 ? -33.482 -3.093 45.763 1.00 94.88 108 ASN A N 1
ATOM 855 C CA . ASN A 1 108 ? -33.227 -1.868 46.539 1.00 94.88 108 ASN A CA 1
ATOM 856 C C . ASN A 1 108 ? -31.746 -1.663 46.961 1.00 94.88 108 ASN A C 1
ATOM 858 O O . ASN A 1 108 ? -31.462 -0.943 47.919 1.00 94.88 108 ASN A O 1
ATOM 862 N N . ASP A 1 109 ? -30.783 -2.264 46.252 1.00 94.81 109 ASP A N 1
ATOM 863 C CA . ASP A 1 109 ? -29.344 -2.084 46.496 1.00 94.81 109 ASP A CA 1
ATOM 864 C C . ASP A 1 109 ? -28.770 -0.955 45.623 1.00 94.81 109 ASP A C 1
ATOM 866 O O . ASP A 1 109 ? -28.105 -1.169 44.602 1.00 94.81 109 ASP A O 1
ATOM 870 N N . GLU A 1 110 ? -29.043 0.283 46.032 1.00 91.75 110 GLU A N 1
ATOM 871 C CA . GLU A 1 110 ? -28.623 1.489 45.308 1.00 91.75 110 GLU A CA 1
ATOM 872 C C . GLU A 1 110 ? -27.096 1.666 45.255 1.00 91.75 110 GLU A C 1
ATOM 874 O O . GLU A 1 110 ? -26.560 2.164 44.262 1.00 91.75 110 GLU A O 1
ATOM 879 N N . ASN A 1 111 ? -26.369 1.220 46.286 1.00 93.38 111 ASN A N 1
ATOM 880 C CA . ASN A 1 111 ? -24.912 1.347 46.336 1.00 93.38 111 ASN A CA 1
ATOM 881 C C . ASN A 1 111 ? -24.242 0.479 45.264 1.00 93.38 111 ASN A C 1
ATOM 883 O O . ASN A 1 111 ? -23.366 0.958 44.537 1.00 93.38 111 ASN A O 1
ATOM 887 N N . SER A 1 112 ? -24.666 -0.781 45.125 1.00 92.12 112 SER A N 1
ATOM 888 C CA . SER A 1 112 ? -24.163 -1.657 44.061 1.00 92.12 112 SER A CA 1
ATOM 889 C C . SER A 1 112 ? -24.613 -1.182 42.678 1.00 92.12 112 SER A C 1
ATOM 891 O O . SER A 1 112 ? -23.809 -1.195 41.740 1.00 92.12 112 SER A O 1
ATOM 893 N N . ALA A 1 113 ? -25.853 -0.692 42.544 1.00 94.25 113 ALA A N 1
ATOM 894 C CA . ALA A 1 113 ? -26.347 -0.114 41.293 1.00 94.25 113 ALA A CA 1
ATOM 895 C C . ALA A 1 113 ? -25.476 1.068 40.829 1.00 94.25 113 ALA A C 1
ATOM 897 O O . ALA A 1 113 ? -25.096 1.129 39.656 1.00 94.25 113 ALA A O 1
ATOM 898 N N . MET A 1 114 ? -25.078 1.954 41.749 1.00 94.44 114 MET A N 1
ATOM 899 C CA . MET A 1 114 ? -24.182 3.076 41.456 1.00 94.44 114 MET A CA 1
ATOM 900 C C . MET A 1 114 ? -22.808 2.603 40.956 1.00 94.44 114 MET A C 1
ATOM 902 O O . MET A 1 114 ? -22.299 3.110 39.957 1.00 94.44 114 MET A O 1
ATOM 906 N N . GLN A 1 115 ? -22.219 1.582 41.587 1.00 94.94 115 GLN A N 1
ATOM 907 C CA . GLN A 1 115 ? -20.937 1.015 41.143 1.00 94.94 115 GLN A CA 1
ATOM 908 C C . GLN A 1 115 ? -21.023 0.438 39.722 1.00 94.94 115 GLN A C 1
ATOM 910 O O . GLN A 1 115 ? -20.112 0.624 38.909 1.00 94.94 115 GLN A O 1
ATOM 915 N N . TYR A 1 116 ? -22.119 -0.248 39.388 1.00 95.44 116 TYR A N 1
ATOM 916 C CA . TYR A 1 116 ? -22.340 -0.738 38.028 1.00 95.44 116 TYR A CA 1
ATOM 917 C C . TYR A 1 116 ? -22.618 0.391 37.028 1.00 95.44 116 TYR A C 1
ATOM 919 O O . TYR A 1 116 ? -22.151 0.305 35.892 1.00 95.44 116 TYR A O 1
ATOM 927 N N . ALA A 1 117 ? -23.290 1.470 37.434 1.00 94.31 117 ALA A N 1
ATOM 928 C CA . ALA A 1 117 ? -23.499 2.647 36.593 1.00 94.31 117 ALA A CA 1
ATOM 929 C C . ALA A 1 117 ? -22.173 3.337 36.219 1.00 94.31 117 ALA A C 1
ATOM 931 O O . ALA A 1 117 ? -21.953 3.635 35.046 1.00 94.31 117 ALA A O 1
ATOM 932 N N . MET A 1 118 ? -21.239 3.484 37.165 1.00 95.50 118 MET A N 1
ATOM 933 C CA . MET A 1 118 ? -19.895 4.014 36.877 1.00 95.50 118 MET A CA 1
ATOM 934 C C . MET A 1 118 ? -19.119 3.119 35.893 1.00 95.50 118 MET A C 1
ATOM 936 O O . MET A 1 118 ? -18.444 3.598 34.975 1.00 95.50 118 MET A O 1
ATOM 940 N N . LYS A 1 119 ? -19.238 1.790 36.040 1.00 95.69 119 LYS A N 1
ATOM 941 C CA . LYS A 1 119 ? -18.657 0.837 35.078 1.00 95.69 119 LYS A CA 1
ATOM 942 C C . LYS A 1 119 ? -19.297 0.980 33.698 1.00 95.69 119 LYS A C 1
ATOM 944 O O . LYS A 1 119 ? -18.578 0.966 32.703 1.00 95.69 119 LYS A O 1
ATOM 949 N N . LYS A 1 120 ? -20.622 1.147 33.628 1.00 96.31 120 LYS A N 1
ATOM 950 C CA . LYS A 1 120 ? -21.356 1.365 32.373 1.00 96.31 120 LYS A CA 1
ATOM 951 C C . LYS A 1 120 ? -20.831 2.595 31.637 1.00 96.31 120 LYS A C 1
ATOM 953 O O . LYS A 1 120 ? -20.493 2.466 30.467 1.00 96.31 120 LYS A O 1
ATOM 958 N N . GLU A 1 121 ? -20.668 3.723 32.325 1.00 95.94 121 GLU A N 1
ATOM 959 C CA . GLU A 1 121 ? -20.112 4.951 31.737 1.00 95.94 121 GLU A CA 1
ATOM 960 C C . GLU A 1 121 ? -18.701 4.725 31.162 1.00 95.94 121 GLU A C 1
ATOM 962 O O . GLU A 1 121 ? -18.387 5.135 30.043 1.00 95.94 121 GLU A O 1
ATOM 967 N N . THR A 1 122 ? -17.852 3.991 31.887 1.00 94.94 122 THR A N 1
ATOM 968 C CA . THR A 1 122 ? -16.502 3.642 31.413 1.00 94.94 122 THR A CA 1
ATOM 969 C C . THR A 1 122 ? -16.548 2.820 30.118 1.00 94.94 122 THR A C 1
ATOM 971 O O . THR A 1 122 ? -15.799 3.094 29.175 1.00 94.94 122 THR A O 1
ATOM 974 N N . VAL A 1 123 ? -17.436 1.824 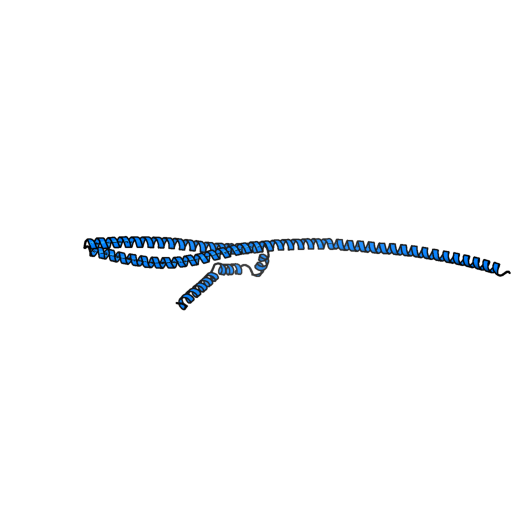30.041 1.00 96.94 123 VAL A N 1
ATOM 975 C CA . VAL A 1 123 ? -17.581 0.983 28.841 1.00 96.94 123 VAL A CA 1
ATOM 976 C C . VAL A 1 123 ? -18.229 1.760 27.687 1.00 96.94 123 VAL A C 1
ATOM 978 O O . VAL A 1 123 ? -17.822 1.585 26.540 1.00 96.94 123 VAL A O 1
ATOM 981 N N . GLU A 1 124 ? -19.170 2.667 27.958 1.00 97.31 124 GLU A N 1
ATOM 982 C CA . GLU A 1 124 ? -19.762 3.567 26.954 1.00 97.31 124 GLU A CA 1
ATOM 983 C C . GLU A 1 124 ? -18.706 4.473 26.315 1.00 97.31 124 GLU A C 1
ATOM 985 O O . GLU A 1 124 ? -18.639 4.580 25.086 1.00 97.31 124 GLU A O 1
ATOM 990 N N . ASN A 1 125 ? -17.817 5.045 27.130 1.00 95.81 125 ASN A N 1
ATOM 991 C CA . ASN A 1 125 ? -16.683 5.825 26.642 1.00 95.81 125 ASN A CA 1
ATOM 992 C C . ASN A 1 125 ? -15.739 4.973 25.781 1.00 95.81 125 ASN A C 1
ATOM 994 O O . ASN A 1 125 ? -15.344 5.398 24.694 1.00 95.81 125 ASN A O 1
ATOM 998 N N . LYS A 1 126 ? -15.434 3.739 26.209 1.00 95.12 126 LYS A N 1
ATOM 999 C CA . LYS A 1 126 ? -14.630 2.794 25.416 1.00 95.12 126 LYS A CA 1
ATOM 1000 C C . LYS A 1 126 ? -15.277 2.489 24.060 1.00 95.12 126 LYS A C 1
ATOM 1002 O O . LYS A 1 126 ? -14.585 2.480 23.047 1.00 95.12 126 LYS A O 1
ATOM 1007 N N . ILE A 1 127 ? -16.591 2.269 24.020 1.00 97.75 127 ILE A N 1
ATOM 1008 C CA . ILE A 1 127 ? -17.340 2.023 22.776 1.00 97.75 127 ILE A CA 1
ATOM 1009 C C . ILE A 1 127 ? -17.263 3.217 21.836 1.00 97.75 127 ILE A C 1
ATOM 1011 O O . ILE A 1 127 ? -17.080 3.021 20.636 1.00 97.75 127 ILE A O 1
ATOM 1015 N N . LYS A 1 128 ? -17.400 4.440 22.359 1.00 96.62 128 LYS A N 1
ATOM 1016 C CA . LYS A 1 128 ? -17.283 5.656 21.551 1.00 96.62 128 LYS A CA 1
ATOM 1017 C C . LYS A 1 128 ? -15.910 5.730 20.880 1.00 96.62 128 LYS A C 1
ATOM 1019 O O . LYS A 1 128 ? -15.843 5.812 19.660 1.00 96.62 128 LYS A O 1
ATOM 1024 N N . VAL A 1 129 ? -14.839 5.580 21.662 1.00 94.50 129 VAL A N 1
ATOM 1025 C CA . VAL A 1 129 ? -13.461 5.582 21.145 1.00 94.50 129 VAL A CA 1
ATOM 1026 C C . VAL A 1 129 ? -13.251 4.473 20.109 1.00 94.50 129 VAL A C 1
ATOM 1028 O O . VAL A 1 129 ? -12.670 4.722 19.057 1.00 94.50 129 VAL A O 1
ATOM 1031 N N . LEU A 1 130 ? -13.750 3.258 20.363 1.00 94.25 130 LEU A N 1
ATOM 1032 C CA . LEU A 1 130 ? -13.633 2.144 19.416 1.00 94.25 130 LEU A CA 1
ATOM 1033 C C . LEU A 1 130 ? -14.361 2.420 18.096 1.00 94.25 130 LEU A C 1
ATOM 1035 O O . LEU A 1 130 ? -13.815 2.109 17.043 1.00 94.25 130 LEU A O 1
ATOM 1039 N N . LYS A 1 131 ? -15.559 3.017 18.131 1.00 97.19 131 LYS A N 1
ATOM 1040 C CA . LYS A 1 131 ? -16.299 3.391 16.915 1.00 97.19 131 LYS A CA 1
ATOM 1041 C C . LYS A 1 131 ? -15.524 4.402 16.074 1.00 97.19 131 LYS A C 1
ATOM 1043 O O . LYS A 1 131 ? -15.382 4.183 14.875 1.00 97.19 131 LYS A O 1
ATOM 1048 N N . ASP A 1 132 ? -14.995 5.444 16.711 1.00 92.88 132 ASP A N 1
ATOM 1049 C CA . ASP A 1 132 ? -14.201 6.472 16.031 1.00 92.88 132 ASP A CA 1
ATOM 1050 C C . ASP A 1 132 ? -12.927 5.850 15.421 1.00 92.88 132 ASP A C 1
ATOM 1052 O O . ASP A 1 132 ? -12.636 6.035 14.241 1.00 92.88 132 ASP A O 1
ATOM 1056 N N . THR A 1 133 ? -12.233 4.995 16.184 1.00 88.50 133 THR A N 1
ATOM 1057 C CA . THR A 1 133 ? -11.019 4.296 15.721 1.00 88.50 133 THR A CA 1
ATOM 1058 C C . THR A 1 133 ? -11.305 3.358 14.540 1.00 88.50 133 THR A C 1
ATOM 1060 O O . THR A 1 133 ? -10.513 3.273 13.603 1.00 88.50 133 THR A O 1
ATOM 1063 N N . ILE A 1 134 ? -12.427 2.631 14.562 1.00 94.81 134 ILE A N 1
ATOM 1064 C CA . ILE A 1 134 ? -12.837 1.738 13.466 1.00 94.81 134 ILE A CA 1
ATOM 1065 C C . ILE A 1 134 ? -13.077 2.533 12.183 1.00 94.81 134 ILE A C 1
ATOM 1067 O O . ILE A 1 134 ? -12.668 2.085 11.112 1.00 94.81 134 ILE A O 1
ATOM 1071 N N . GLU A 1 135 ? -13.715 3.699 12.275 1.00 91.94 135 GLU A N 1
ATOM 1072 C CA . GLU A 1 135 ? -13.979 4.542 11.109 1.00 91.94 135 GLU A CA 1
ATOM 1073 C C . GLU A 1 135 ? -12.676 5.063 10.486 1.00 91.94 135 GLU A C 1
ATOM 1075 O O . GLU A 1 135 ? -12.466 4.930 9.278 1.00 91.94 135 GLU A O 1
ATOM 1080 N N . GLU A 1 136 ? -11.744 5.547 11.311 1.00 86.56 136 GLU A N 1
ATOM 1081 C CA . GLU A 1 136 ? -10.410 5.955 10.853 1.00 86.56 136 GLU A CA 1
ATOM 1082 C C . GLU A 1 136 ? -9.641 4.789 10.214 1.00 86.56 136 GLU A C 1
ATOM 1084 O O . GLU A 1 136 ? -9.041 4.934 9.146 1.00 86.56 136 GLU A O 1
ATOM 1089 N N . MET A 1 137 ? -9.691 3.598 10.820 1.00 84.94 137 MET A N 1
ATOM 1090 C CA . MET A 1 137 ? -9.026 2.410 10.280 1.00 84.94 137 MET A CA 1
ATOM 1091 C C . MET A 1 137 ? -9.640 1.930 8.962 1.00 84.94 137 MET A C 1
ATOM 1093 O O . MET A 1 137 ? -8.906 1.444 8.099 1.00 84.94 137 MET A O 1
ATOM 1097 N N . LYS A 1 138 ? -10.953 2.090 8.754 1.00 92.25 138 LYS A N 1
ATOM 1098 C CA . LYS A 1 138 ? -11.601 1.805 7.462 1.00 92.25 138 LYS A CA 1
ATOM 1099 C C . LYS A 1 138 ? -11.095 2.734 6.365 1.00 92.25 138 LYS A C 1
ATOM 1101 O O . LYS A 1 138 ? -10.743 2.256 5.286 1.00 92.25 138 LYS A O 1
ATOM 1106 N N . GLN A 1 139 ? -10.988 4.030 6.652 1.00 88.44 139 GLN A N 1
ATOM 1107 C CA . GLN A 1 139 ? -10.431 5.004 5.709 1.00 88.44 139 GLN A CA 1
ATOM 1108 C C . GLN A 1 139 ? -8.958 4.707 5.402 1.00 88.44 139 GLN A C 1
ATOM 1110 O O . GLN A 1 139 ? -8.564 4.666 4.235 1.00 88.44 139 GLN A O 1
ATOM 1115 N N . ALA A 1 140 ? -8.157 4.412 6.430 1.00 82.00 140 ALA A N 1
ATOM 1116 C CA . ALA A 1 140 ? -6.758 4.026 6.262 1.00 82.00 140 ALA A CA 1
ATOM 1117 C C . ALA A 1 140 ? -6.610 2.752 5.416 1.00 82.00 140 ALA A C 1
ATOM 1119 O O . ALA A 1 140 ? -5.740 2.684 4.548 1.00 82.00 140 ALA A O 1
ATOM 1120 N N . LYS A 1 141 ? -7.483 1.756 5.620 1.00 88.56 141 LYS A N 1
ATOM 1121 C CA . LYS A 1 141 ? -7.503 0.516 4.834 1.00 88.56 141 LYS A CA 1
ATOM 1122 C C . LYS A 1 141 ? -7.792 0.783 3.359 1.00 88.56 141 LYS A C 1
ATOM 1124 O O . LYS A 1 141 ? -7.069 0.258 2.517 1.00 88.56 141 LYS A O 1
ATOM 1129 N N . MET A 1 142 ? -8.808 1.594 3.054 1.00 86.31 142 MET A N 1
ATOM 1130 C CA . MET A 1 142 ? -9.141 1.970 1.674 1.00 86.31 142 MET A CA 1
ATOM 1131 C C . MET A 1 142 ? -7.974 2.686 0.992 1.00 86.31 142 MET A C 1
ATOM 1133 O O . MET A 1 142 ? -7.572 2.314 -0.105 1.00 86.31 142 MET A O 1
ATOM 1137 N N . HIS A 1 143 ? -7.377 3.671 1.664 1.00 82.62 143 HIS A N 1
ATOM 1138 C CA . HIS A 1 143 ? -6.244 4.398 1.101 1.00 82.62 143 HIS A CA 1
ATOM 1139 C C . HIS A 1 143 ? -5.034 3.482 0.859 1.00 82.62 143 HIS A C 1
ATOM 1141 O O . HIS A 1 143 ? -4.385 3.534 -0.185 1.00 82.62 143 HIS A O 1
ATOM 1147 N N . GLN A 1 144 ? -4.749 2.585 1.805 1.00 81.00 144 GLN A N 1
ATOM 1148 C CA . GLN A 1 144 ? -3.657 1.629 1.665 1.00 81.00 144 GLN A CA 1
ATOM 1149 C C . GLN A 1 144 ? -3.919 0.602 0.550 1.00 81.00 144 GLN A C 1
ATOM 1151 O O . GLN A 1 144 ? -2.978 0.157 -0.111 1.00 81.00 144 GLN A O 1
ATOM 1156 N N . GLU A 1 145 ? -5.180 0.232 0.315 1.00 88.44 145 GLU A N 1
ATOM 1157 C CA . GLU A 1 145 ? -5.580 -0.608 -0.814 1.00 88.44 145 GLU A CA 1
ATOM 1158 C C . GLU A 1 145 ? -5.286 0.063 -2.158 1.00 88.44 145 GLU A C 1
ATOM 1160 O O . GLU A 1 145 ? -4.700 -0.574 -3.035 1.00 88.44 145 GLU A O 1
ATOM 1165 N N . GLU A 1 146 ? -5.611 1.349 -2.304 1.00 86.56 146 GLU A N 1
ATOM 1166 C CA . GLU A 1 146 ? -5.288 2.129 -3.504 1.00 86.56 146 GLU A CA 1
ATOM 1167 C C . GLU A 1 146 ? -3.775 2.164 -3.758 1.00 86.56 146 GLU A C 1
ATOM 1169 O O . GLU A 1 146 ? -3.331 1.866 -4.868 1.00 86.56 146 GLU A O 1
ATOM 1174 N N . ILE A 1 147 ? -2.970 2.437 -2.722 1.00 82.00 147 ILE A N 1
ATOM 1175 C CA . ILE A 1 147 ? -1.500 2.436 -2.818 1.00 82.00 147 ILE A CA 1
ATOM 1176 C C . ILE A 1 147 ? -0.983 1.066 -3.267 1.00 82.00 147 ILE A C 1
ATOM 1178 O O . ILE A 1 147 ? -0.147 0.983 -4.168 1.00 82.00 147 ILE A O 1
ATOM 1182 N N . ARG A 1 148 ? -1.474 -0.018 -2.655 1.00 87.00 148 ARG A N 1
ATOM 1183 C CA . ARG A 1 148 ? -1.071 -1.389 -2.998 1.00 87.00 148 ARG A CA 1
ATOM 1184 C C . ARG A 1 148 ? -1.427 -1.725 -4.447 1.00 87.00 148 ARG A C 1
ATOM 1186 O O . ARG A 1 148 ? -0.598 -2.284 -5.165 1.00 87.00 148 ARG A O 1
ATOM 1193 N N . ASN A 1 149 ? -2.638 -1.386 -4.881 1.00 89.69 149 ASN A N 1
ATOM 1194 C CA . ASN A 1 149 ? -3.112 -1.670 -6.233 1.00 89.69 149 ASN A CA 1
ATOM 1195 C C . ASN A 1 149 ? -2.330 -0.852 -7.275 1.00 89.69 149 ASN A C 1
ATOM 1197 O O . ASN A 1 149 ? -1.919 -1.399 -8.299 1.00 89.69 149 ASN A O 1
ATOM 1201 N N . GLN A 1 150 ? -2.034 0.419 -6.986 1.00 84.38 150 GLN A N 1
ATOM 1202 C CA . GLN A 1 150 ? -1.181 1.245 -7.839 1.00 84.38 150 GLN A CA 1
ATOM 1203 C C . GLN A 1 150 ? 0.244 0.686 -7.922 1.00 84.38 150 GLN A C 1
ATOM 1205 O O . GLN A 1 150 ? 0.789 0.567 -9.016 1.00 84.38 150 GLN A O 1
ATOM 1210 N N . ALA A 1 151 ? 0.834 0.280 -6.792 1.00 79.94 151 ALA A N 1
ATOM 1211 C CA . ALA A 1 151 ? 2.158 -0.340 -6.760 1.00 79.94 151 ALA A CA 1
ATOM 1212 C C . ALA A 1 151 ? 2.216 -1.626 -7.599 1.00 79.94 151 ALA A C 1
ATOM 1214 O O . ALA A 1 151 ? 3.198 -1.861 -8.301 1.00 79.94 151 ALA A O 1
ATOM 1215 N N . SER A 1 152 ? 1.154 -2.436 -7.554 1.00 91.44 152 SER A N 1
ATOM 1216 C CA . SER A 1 152 ? 1.018 -3.639 -8.379 1.00 91.44 152 SER A CA 1
ATOM 1217 C C . SER A 1 152 ? 0.938 -3.300 -9.870 1.00 91.44 152 SER A C 1
ATOM 1219 O O . SER A 1 152 ? 1.666 -3.894 -10.665 1.00 91.44 152 SER A O 1
ATOM 1221 N N . SER A 1 153 ? 0.120 -2.307 -10.238 1.00 87.25 153 SER A N 1
ATOM 1222 C CA . SER A 1 153 ? -0.013 -1.842 -11.624 1.00 87.25 153 SER A CA 1
ATOM 1223 C C . SER A 1 153 ? 1.308 -1.305 -12.180 1.00 87.25 153 SER A C 1
ATOM 1225 O O . SER A 1 153 ? 1.726 -1.694 -13.268 1.00 87.25 153 SER A O 1
ATOM 1227 N N . ASP A 1 154 ? 1.999 -0.455 -11.419 1.00 81.00 154 ASP A N 1
ATOM 1228 C CA . ASP A 1 154 ? 3.309 0.091 -11.783 1.00 81.00 154 ASP A CA 1
ATOM 1229 C C . ASP A 1 154 ? 4.355 -1.009 -11.979 1.00 81.00 154 ASP A C 1
ATOM 1231 O O . ASP A 1 154 ? 5.134 -0.971 -12.930 1.00 81.00 154 ASP A O 1
ATOM 1235 N N . LEU A 1 155 ? 4.384 -1.985 -11.067 1.00 88.31 155 LEU A N 1
ATOM 1236 C CA . LEU A 1 155 ? 5.309 -3.108 -11.138 1.00 88.31 155 LEU A CA 1
ATOM 1237 C C . LEU A 1 155 ? 5.067 -3.949 -12.395 1.00 88.31 155 LEU A C 1
ATOM 1239 O O . LEU A 1 155 ? 6.025 -4.350 -13.055 1.00 88.31 155 LEU A O 1
ATOM 1243 N N . GLN A 1 156 ? 3.803 -4.214 -12.727 1.00 91.62 156 GLN A N 1
ATOM 1244 C CA . GLN A 1 156 ? 3.447 -4.955 -13.932 1.00 91.62 156 GLN A CA 1
ATOM 1245 C C . GLN A 1 156 ? 3.868 -4.196 -15.193 1.00 91.62 156 GLN A C 1
ATOM 1247 O O . GLN A 1 156 ? 4.562 -4.765 -16.031 1.00 91.62 156 GLN A O 1
ATOM 1252 N N . LYS A 1 157 ? 3.537 -2.902 -15.289 1.00 85.56 157 LYS A N 1
ATOM 1253 C CA . LYS A 1 157 ? 3.935 -2.061 -16.427 1.00 85.56 157 LYS A CA 1
ATOM 1254 C C . LYS A 1 157 ? 5.447 -2.046 -16.628 1.00 85.56 157 LYS A C 1
ATOM 1256 O O . LYS A 1 157 ? 5.906 -2.171 -17.753 1.00 85.56 157 LYS A O 1
ATOM 1261 N N . LEU A 1 158 ? 6.224 -1.953 -15.548 1.00 85.31 158 LEU A N 1
ATOM 1262 C CA . LEU A 1 158 ? 7.686 -1.964 -15.634 1.00 85.31 158 LEU A CA 1
ATOM 1263 C C . LEU A 1 158 ? 8.239 -3.321 -16.106 1.00 85.31 158 LEU A C 1
ATOM 1265 O O . LEU A 1 158 ? 9.243 -3.367 -16.814 1.00 85.31 158 LEU A O 1
ATOM 1269 N N . LYS A 1 159 ? 7.597 -4.433 -15.723 1.00 88.00 159 LYS A N 1
ATOM 1270 C CA . LYS A 1 159 ? 7.952 -5.774 -16.218 1.00 88.00 159 LYS A CA 1
ATOM 1271 C C . LYS A 1 159 ? 7.651 -5.921 -17.711 1.00 88.00 159 LYS A C 1
ATOM 1273 O O . LYS A 1 159 ? 8.496 -6.443 -18.431 1.00 88.00 159 LYS A O 1
ATOM 1278 N N . GLU A 1 160 ? 6.496 -5.434 -18.157 1.00 89.69 160 GLU A N 1
ATOM 1279 C CA . GLU A 1 160 ? 6.102 -5.423 -19.572 1.00 89.69 160 GLU A CA 1
ATOM 1280 C C . GLU A 1 160 ? 7.029 -4.524 -20.406 1.00 89.69 160 GLU A C 1
ATOM 1282 O O . GLU A 1 160 ? 7.507 -4.936 -21.460 1.00 89.69 160 GLU A O 1
ATOM 1287 N N . GLU A 1 161 ? 7.353 -3.327 -19.907 1.00 81.81 161 GLU A N 1
ATOM 1288 C CA . GLU A 1 161 ? 8.283 -2.398 -20.557 1.00 81.81 161 GLU A CA 1
ATOM 1289 C C . GLU A 1 161 ? 9.675 -3.020 -20.711 1.00 81.81 161 GLU A C 1
ATOM 1291 O O . GLU A 1 161 ? 10.248 -2.983 -21.799 1.00 81.81 161 GLU A O 1
ATOM 1296 N N . LYS A 1 162 ? 10.196 -3.662 -19.655 1.00 85.06 162 LYS A N 1
ATOM 1297 C CA . LYS A 1 162 ? 11.466 -4.396 -19.719 1.00 85.06 162 LYS A CA 1
ATOM 1298 C C . LYS A 1 162 ? 11.459 -5.423 -20.853 1.00 85.06 162 LYS A C 1
ATOM 1300 O O . LYS A 1 162 ? 12.438 -5.512 -21.586 1.00 85.06 162 LYS A O 1
ATOM 1305 N N . GLU A 1 163 ? 10.409 -6.234 -20.960 1.00 86.62 163 GLU A N 1
ATOM 1306 C CA . GLU A 1 163 ? 10.325 -7.289 -21.977 1.00 86.62 163 GLU A CA 1
ATOM 1307 C C . GLU A 1 163 ? 10.312 -6.702 -23.393 1.00 86.62 163 GLU A C 1
ATOM 1309 O O . GLU A 1 163 ? 11.082 -7.142 -24.246 1.00 86.62 163 GLU A O 1
ATOM 1314 N N . GLN A 1 164 ? 9.515 -5.654 -23.620 1.00 81.81 164 GLN A N 1
ATOM 1315 C CA . GLN A 1 164 ? 9.441 -4.965 -24.911 1.00 81.81 164 GLN A CA 1
ATOM 1316 C C . GLN A 1 164 ? 10.774 -4.324 -25.306 1.00 81.81 164 GLN A C 1
ATOM 1318 O O . GLN A 1 164 ? 11.232 -4.492 -26.437 1.00 81.81 164 GLN A O 1
ATOM 1323 N N . VAL A 1 165 ? 11.410 -3.605 -24.378 1.00 80.75 165 VAL A N 1
ATOM 1324 C CA . VAL A 1 165 ? 12.673 -2.908 -24.642 1.00 80.75 165 VAL A CA 1
ATOM 1325 C C . VAL A 1 165 ? 13.803 -3.903 -24.882 1.00 80.75 165 VAL A C 1
ATOM 1327 O O . VAL A 1 165 ? 14.553 -3.733 -25.838 1.00 80.75 165 VAL A O 1
ATOM 1330 N N . LEU A 1 166 ? 13.904 -4.974 -24.087 1.00 81.56 166 LEU A N 1
ATOM 1331 C CA . LEU A 1 166 ? 14.927 -6.000 -24.306 1.00 81.56 166 LEU A CA 1
ATOM 1332 C C . LEU A 1 166 ? 14.742 -6.722 -25.638 1.00 81.56 166 LEU A C 1
ATOM 1334 O O . LEU A 1 166 ? 15.722 -6.895 -26.354 1.00 81.56 166 LEU A O 1
ATOM 1338 N N . PHE A 1 167 ? 13.509 -7.073 -26.008 1.00 78.69 167 PHE A N 1
ATOM 1339 C CA . PHE A 1 167 ? 13.233 -7.692 -27.303 1.00 78.69 167 PHE A CA 1
ATOM 1340 C C . PHE A 1 167 ? 13.657 -6.790 -28.471 1.00 78.69 167 PHE A C 1
ATOM 1342 O O . PHE A 1 167 ? 14.321 -7.247 -29.401 1.00 78.69 167 PHE A O 1
ATOM 1349 N N . GLN A 1 168 ? 13.325 -5.496 -28.402 1.00 74.94 168 GLN A N 1
ATOM 1350 C CA . GLN A 1 168 ? 13.734 -4.521 -29.413 1.00 74.94 168 GLN A CA 1
ATOM 1351 C C . GLN A 1 168 ? 15.263 -4.389 -29.481 1.00 74.94 168 GLN A C 1
ATOM 1353 O O . GLN A 1 168 ? 15.835 -4.446 -30.566 1.00 74.94 168 GLN A O 1
ATOM 1358 N N . MET A 1 169 ? 15.936 -4.278 -28.332 1.00 76.38 169 MET A N 1
ATOM 1359 C CA . MET A 1 169 ? 17.396 -4.164 -28.271 1.00 76.38 169 MET A CA 1
ATOM 1360 C C . MET A 1 169 ? 18.108 -5.425 -28.779 1.00 76.38 169 MET A C 1
ATOM 1362 O O . MET A 1 169 ? 19.131 -5.315 -29.450 1.00 76.38 169 MET A O 1
ATOM 1366 N N . GLU A 1 170 ? 17.588 -6.619 -28.489 1.00 79.19 170 GLU A N 1
ATOM 1367 C CA . GLU A 1 170 ? 18.126 -7.883 -29.006 1.00 79.19 170 GLU A CA 1
ATOM 1368 C C . GLU A 1 170 ? 17.956 -7.991 -30.529 1.00 79.19 170 GLU A C 1
ATOM 1370 O O . GLU A 1 170 ? 18.888 -8.414 -31.217 1.00 79.19 170 GLU A O 1
ATOM 1375 N N . ALA A 1 171 ? 16.807 -7.568 -31.070 1.00 77.50 171 ALA A N 1
ATOM 1376 C CA . ALA A 1 171 ? 16.575 -7.517 -32.514 1.00 77.50 171 ALA A CA 1
ATOM 1377 C C . ALA A 1 171 ? 17.518 -6.520 -33.208 1.00 77.50 171 ALA A C 1
ATOM 1379 O O . ALA A 1 171 ? 18.155 -6.862 -34.207 1.00 77.50 171 ALA A O 1
ATOM 1380 N N . ASP A 1 172 ? 17.667 -5.317 -32.649 1.00 72.31 172 ASP A N 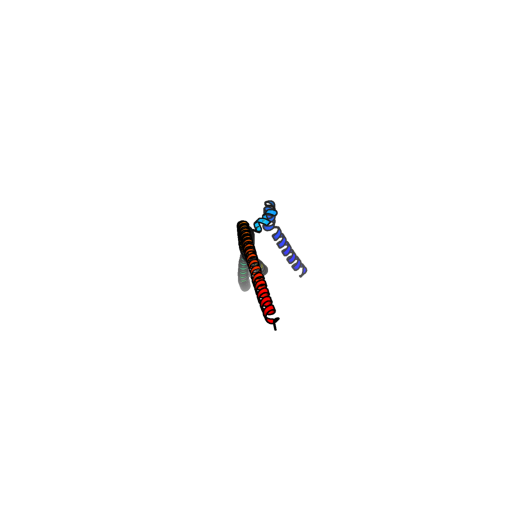1
ATOM 1381 C CA . ASP A 1 172 ? 18.572 -4.294 -33.177 1.00 72.31 172 ASP A CA 1
ATOM 1382 C C . ASP A 1 172 ? 20.039 -4.748 -33.101 1.00 72.31 172 ASP A C 1
ATOM 1384 O O . ASP A 1 172 ? 20.792 -4.546 -34.055 1.00 72.31 172 ASP A O 1
ATOM 1388 N N . SER A 1 173 ? 20.442 -5.436 -32.024 1.00 75.81 173 SER A N 1
ATOM 1389 C CA . SER A 1 173 ? 21.785 -6.019 -31.893 1.00 75.81 173 SER A CA 1
ATOM 1390 C C . SER A 1 173 ? 22.073 -7.038 -32.998 1.00 75.81 173 SER A C 1
ATOM 1392 O O . SER A 1 173 ? 23.121 -6.967 -33.638 1.00 75.81 173 SER A O 1
ATOM 1394 N N . GLN A 1 174 ? 21.131 -7.945 -33.286 1.00 77.00 174 GLN A N 1
ATOM 1395 C CA . GLN A 1 174 ? 21.277 -8.930 -34.368 1.00 77.00 174 GLN A CA 1
ATOM 1396 C C . GLN A 1 174 ? 21.372 -8.266 -35.749 1.00 77.00 174 GLN A C 1
ATOM 1398 O O . GLN A 1 174 ? 22.153 -8.703 -36.595 1.00 77.00 174 GLN A O 1
ATOM 1403 N N . ILE A 1 175 ? 20.607 -7.195 -35.986 1.00 75.38 175 ILE A N 1
ATOM 1404 C CA . ILE A 1 175 ? 20.674 -6.413 -37.230 1.00 75.38 175 ILE A CA 1
ATOM 1405 C C . ILE A 1 175 ? 22.039 -5.726 -37.367 1.00 75.38 175 ILE A C 1
ATOM 1407 O O . ILE A 1 175 ? 22.635 -5.754 -38.446 1.00 75.38 175 ILE A O 1
ATOM 1411 N N . ILE A 1 176 ? 22.558 -5.136 -36.286 1.00 73.94 176 ILE A N 1
ATOM 1412 C CA . ILE A 1 176 ? 23.882 -4.500 -36.265 1.00 73.94 176 ILE A CA 1
ATOM 1413 C C . ILE A 1 176 ? 24.980 -5.530 -36.555 1.00 73.94 176 ILE A C 1
ATOM 1415 O O . ILE A 1 176 ? 25.828 -5.281 -37.412 1.00 73.94 176 ILE A O 1
ATOM 1419 N N . GLU A 1 177 ? 24.952 -6.694 -35.902 1.00 75.38 177 GLU A N 1
ATOM 1420 C CA . GLU A 1 177 ? 25.904 -7.786 -36.148 1.00 75.38 177 GLU A CA 1
ATOM 1421 C C . GLU A 1 177 ? 25.839 -8.288 -37.596 1.00 75.38 177 GLU A C 1
ATOM 1423 O O . GLU A 1 177 ? 26.874 -8.474 -38.243 1.00 75.38 177 GLU A O 1
ATOM 1428 N N . LEU A 1 178 ? 24.629 -8.449 -38.144 1.00 73.88 178 LEU A N 1
ATOM 1429 C CA . LEU A 1 178 ? 24.438 -8.825 -39.541 1.00 73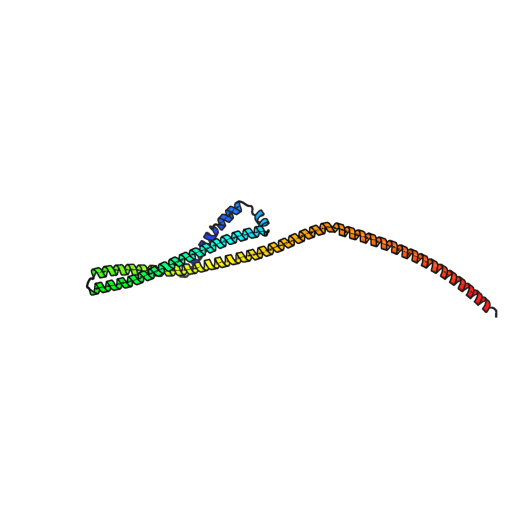.88 178 LEU A CA 1
ATOM 1430 C C . LEU A 1 178 ? 25.055 -7.781 -40.478 1.00 73.88 178 LEU A C 1
ATOM 1432 O O . LEU A 1 178 ? 25.825 -8.158 -41.360 1.00 73.88 178 LEU A O 1
ATOM 1436 N N . HIS A 1 179 ? 24.784 -6.489 -40.276 1.00 72.06 179 HIS A N 1
ATOM 1437 C CA . HIS A 1 179 ? 25.379 -5.419 -41.080 1.00 72.06 179 HIS A CA 1
ATOM 1438 C C . HIS A 1 179 ? 26.907 -5.402 -40.987 1.00 72.06 179 HIS A C 1
ATOM 1440 O O . HIS A 1 179 ? 27.569 -5.355 -42.020 1.00 72.06 179 HIS A O 1
ATOM 1446 N N . GLN A 1 180 ? 27.477 -5.536 -39.788 1.00 73.88 180 GLN A N 1
ATOM 1447 C CA . GLN A 1 180 ? 28.929 -5.616 -39.604 1.00 73.88 180 GLN A CA 1
ATOM 1448 C C . GLN A 1 180 ? 29.531 -6.837 -40.314 1.00 73.88 180 GLN A C 1
ATOM 1450 O O . GLN A 1 180 ? 30.572 -6.731 -40.969 1.00 73.88 180 GLN A O 1
ATOM 1455 N N . SER A 1 181 ? 28.861 -7.991 -40.244 1.00 71.12 181 SER A N 1
ATOM 1456 C CA . SER A 1 181 ? 29.283 -9.195 -40.962 1.00 71.12 181 SER A CA 1
ATOM 1457 C C . SER A 1 181 ? 29.216 -8.994 -42.482 1.00 71.12 181 SER A C 1
ATOM 1459 O O . SER A 1 181 ? 30.172 -9.321 -43.184 1.00 71.12 181 SER A O 1
ATOM 1461 N N . MET A 1 182 ? 28.156 -8.362 -42.994 1.00 63.16 182 MET A N 1
ATOM 1462 C CA . MET A 1 182 ? 27.997 -8.043 -44.412 1.00 63.16 182 MET A CA 1
ATOM 1463 C C . MET A 1 182 ? 29.035 -7.029 -44.893 1.00 63.16 182 MET A C 1
ATOM 1465 O O . MET A 1 182 ? 29.577 -7.204 -45.981 1.00 63.16 182 MET A O 1
ATOM 1469 N N . ASP A 1 183 ? 29.361 -6.012 -44.099 1.00 65.62 183 ASP A N 1
ATOM 1470 C CA . ASP A 1 183 ? 30.406 -5.038 -44.420 1.00 65.62 183 ASP A CA 1
ATOM 1471 C C . ASP A 1 183 ? 31.788 -5.698 -44.448 1.00 65.62 183 ASP A C 1
ATOM 1473 O O . ASP A 1 183 ? 32.559 -5.476 -45.384 1.00 65.62 183 ASP A O 1
ATOM 1477 N N . SER A 1 184 ? 32.075 -6.606 -43.508 1.00 58.84 184 SER A N 1
ATOM 1478 C CA . SER A 1 184 ? 33.305 -7.409 -43.531 1.00 58.84 184 SER A CA 1
ATOM 1479 C C . SER A 1 184 ? 33.388 -8.322 -44.768 1.00 58.84 184 SER A C 1
ATOM 1481 O O . SER A 1 184 ? 34.453 -8.467 -45.373 1.00 58.84 184 SER A O 1
ATOM 1483 N N . MET A 1 185 ? 32.258 -8.886 -45.212 1.00 56.91 185 MET A N 1
ATOM 1484 C CA . MET A 1 185 ? 32.171 -9.681 -46.442 1.00 56.91 185 MET A CA 1
ATOM 1485 C C . MET A 1 185 ? 32.278 -8.815 -47.704 1.00 56.91 185 MET A C 1
ATOM 1487 O O . MET A 1 185 ? 32.908 -9.227 -48.678 1.00 56.91 185 MET A O 1
ATOM 1491 N N . ASN A 1 186 ? 31.707 -7.608 -47.700 1.00 57.44 186 ASN A N 1
ATOM 1492 C CA . ASN A 1 186 ? 31.801 -6.649 -48.800 1.00 57.44 186 ASN A CA 1
ATOM 1493 C C . ASN A 1 186 ? 33.241 -6.157 -48.994 1.00 57.44 186 ASN A C 1
ATOM 1495 O O . ASN A 1 186 ? 33.704 -6.110 -50.134 1.00 57.44 186 ASN A O 1
ATOM 1499 N N . MET A 1 187 ? 33.971 -5.876 -47.908 1.00 55.03 187 MET A N 1
ATOM 1500 C CA . MET A 1 187 ? 35.396 -5.514 -47.950 1.00 55.03 187 MET A CA 1
ATOM 1501 C C . MET A 1 187 ? 36.261 -6.635 -48.552 1.00 55.03 187 MET A C 1
ATOM 1503 O O . MET A 1 187 ? 37.169 -6.365 -49.336 1.00 55.03 187 MET A O 1
ATOM 1507 N N . ASN A 1 188 ? 35.940 -7.903 -48.273 1.00 56.81 188 ASN A N 1
ATOM 1508 C CA . ASN A 1 188 ? 36.641 -9.047 -48.867 1.00 56.81 188 ASN A CA 1
ATOM 1509 C C . ASN A 1 188 ? 36.274 -9.286 -50.353 1.00 56.81 188 ASN A C 1
ATOM 1511 O O . ASN A 1 188 ? 37.097 -9.799 -51.110 1.00 56.81 188 ASN A O 1
ATOM 1515 N N . ASN A 1 189 ? 35.081 -8.869 -50.801 1.00 55.97 189 ASN A N 1
ATOM 1516 C CA . ASN A 1 189 ? 34.587 -9.048 -52.179 1.00 55.97 189 ASN A CA 1
ATOM 1517 C C . ASN A 1 189 ? 34.890 -7.882 -53.137 1.00 55.97 189 ASN A C 1
ATOM 1519 O O . ASN A 1 189 ? 34.720 -8.020 -54.354 1.00 55.97 189 ASN A O 1
ATOM 1523 N N . GLU A 1 190 ? 35.316 -6.719 -52.642 1.00 53.94 190 GLU A N 1
ATOM 1524 C CA . GLU A 1 190 ? 35.625 -5.565 -53.495 1.00 53.94 190 GLU A CA 1
ATOM 1525 C C . GLU A 1 190 ? 36.806 -5.851 -54.442 1.00 53.94 190 GLU A C 1
ATOM 1527 O O . GLU A 1 190 ? 36.771 -5.477 -55.620 1.00 53.94 190 GLU A O 1
ATOM 1532 N N . SER A 1 191 ? 37.793 -6.617 -53.965 1.00 57.66 191 SER A N 1
ATOM 1533 C CA . SER A 1 191 ? 38.923 -7.100 -54.769 1.00 57.66 191 SER A CA 1
ATOM 1534 C C . SER A 1 191 ? 38.467 -8.044 -55.892 1.00 57.66 191 SER A C 1
ATOM 1536 O O . SER A 1 191 ? 38.861 -7.869 -57.047 1.00 57.66 191 SER A O 1
ATOM 1538 N N . GLU A 1 192 ? 37.548 -8.979 -55.615 1.00 56.28 192 GLU A N 1
ATOM 1539 C CA . GLU A 1 192 ? 36.990 -9.870 -56.644 1.00 56.28 192 GLU A CA 1
ATOM 1540 C C . GLU A 1 192 ? 36.142 -9.114 -57.676 1.00 56.28 192 GLU A C 1
ATOM 1542 O O . GLU A 1 192 ? 36.307 -9.325 -58.877 1.00 56.28 192 GLU A O 1
ATOM 1547 N N . ARG A 1 193 ? 35.309 -8.154 -57.253 1.00 60.81 193 ARG A N 1
ATOM 1548 C CA . ARG A 1 193 ? 34.513 -7.318 -58.177 1.00 60.81 193 ARG A CA 1
ATOM 1549 C C . ARG A 1 193 ? 35.375 -6.398 -59.046 1.00 60.81 193 ARG A C 1
ATOM 1551 O O . ARG A 1 193 ? 34.990 -6.070 -60.171 1.00 60.81 193 ARG A O 1
ATOM 1558 N N . MET A 1 194 ? 36.524 -5.950 -58.545 1.00 59.44 194 MET A N 1
ATOM 1559 C CA . MET A 1 194 ? 37.520 -5.219 -59.336 1.00 59.44 194 MET A CA 1
ATOM 1560 C C . MET A 1 194 ? 38.204 -6.137 -60.354 1.00 59.44 194 MET A C 1
ATOM 1562 O O . MET A 1 194 ? 38.335 -5.761 -61.520 1.00 59.44 194 MET A O 1
ATOM 1566 N N . LEU A 1 195 ? 38.565 -7.362 -59.963 1.00 64.12 195 LEU A N 1
ATOM 1567 C CA . LEU A 1 195 ? 39.126 -8.362 -60.875 1.00 64.12 195 LEU A CA 1
ATOM 1568 C C . LEU A 1 195 ? 38.123 -8.791 -61.957 1.00 64.12 195 LEU A C 1
ATOM 1570 O O . LEU A 1 195 ? 38.512 -8.950 -63.115 1.00 64.12 195 LEU A O 1
ATOM 1574 N N . GLU A 1 196 ? 36.836 -8.906 -61.627 1.00 67.12 196 GLU A N 1
ATOM 1575 C CA . GLU A 1 196 ? 35.752 -9.155 -62.587 1.00 67.12 196 GLU A CA 1
ATOM 1576 C C . GLU A 1 196 ? 35.665 -8.018 -63.621 1.00 67.12 196 GLU A C 1
ATOM 1578 O O . GLU A 1 196 ? 35.689 -8.269 -64.828 1.00 67.12 196 GLU A O 1
ATOM 1583 N N . ARG A 1 197 ? 35.693 -6.752 -63.170 1.00 70.19 197 ARG A N 1
ATOM 1584 C CA . ARG A 1 197 ? 35.711 -5.570 -64.055 1.00 70.19 197 ARG A CA 1
ATOM 1585 C C . ARG A 1 197 ? 36.945 -5.531 -64.960 1.00 70.19 197 ARG A C 1
ATOM 1587 O O . ARG A 1 197 ? 36.827 -5.187 -66.138 1.00 70.19 197 ARG A O 1
ATOM 1594 N N . VAL A 1 198 ? 38.118 -5.923 -64.457 1.00 70.56 198 VAL A N 1
ATOM 1595 C CA . VAL A 1 198 ? 39.342 -6.046 -65.268 1.00 70.56 198 VAL A CA 1
ATOM 1596 C C . VAL A 1 198 ? 39.205 -7.167 -66.307 1.00 70.56 198 VAL A C 1
ATOM 1598 O O . VAL A 1 198 ? 39.550 -6.964 -67.474 1.00 70.56 198 VAL A O 1
ATOM 1601 N N . ARG A 1 199 ? 38.649 -8.328 -65.935 1.00 75.69 199 ARG A N 1
ATOM 1602 C CA . ARG A 1 199 ? 38.399 -9.455 -66.855 1.00 75.69 199 ARG A CA 1
ATOM 1603 C C . ARG A 1 199 ? 37.396 -9.089 -67.950 1.00 75.69 199 ARG A C 1
ATOM 1605 O O . ARG A 1 199 ? 37.615 -9.425 -69.117 1.00 75.69 199 ARG A O 1
ATOM 1612 N N . GLU A 1 200 ? 36.325 -8.376 -67.612 1.00 73.50 200 GLU A N 1
ATOM 1613 C CA . GLU A 1 200 ? 35.361 -7.870 -68.593 1.00 73.50 200 GLU A CA 1
ATOM 1614 C C . GLU A 1 200 ? 35.968 -6.802 -69.505 1.00 73.50 200 GLU A C 1
ATOM 1616 O O . GLU A 1 200 ? 35.772 -6.852 -70.724 1.00 73.50 200 GLU A O 1
ATOM 1621 N N . GLY A 1 201 ? 36.764 -5.883 -68.950 1.00 70.06 201 GLY A N 1
ATOM 1622 C CA . GLY A 1 201 ? 37.530 -4.902 -69.717 1.00 70.06 201 GLY A CA 1
ATOM 1623 C C . GLY A 1 201 ? 38.454 -5.572 -70.736 1.00 70.06 201 GLY A C 1
ATOM 1624 O O . GLY A 1 201 ? 38.421 -5.233 -71.921 1.00 70.06 201 GLY A O 1
ATOM 1625 N N . ALA A 1 202 ? 39.200 -6.596 -70.314 1.00 70.88 202 ALA A N 1
ATOM 1626 C CA . ALA A 1 202 ? 40.065 -7.383 -71.191 1.00 70.88 202 ALA A CA 1
ATOM 1627 C C . ALA A 1 202 ? 39.271 -8.107 -72.294 1.00 70.88 202 ALA A C 1
ATOM 1629 O O . ALA A 1 202 ? 39.640 -8.039 -73.471 1.00 70.88 202 ALA A O 1
ATOM 1630 N N . LYS A 1 203 ? 38.135 -8.738 -71.958 1.00 73.06 203 LYS A N 1
ATOM 1631 C CA . LYS A 1 203 ? 37.243 -9.370 -72.949 1.00 73.06 203 LYS A CA 1
ATOM 1632 C C . LYS A 1 203 ? 36.691 -8.358 -73.955 1.00 73.06 203 LYS A C 1
ATOM 1634 O O . LYS A 1 203 ? 36.642 -8.655 -75.147 1.00 73.06 203 LYS A O 1
ATOM 1639 N N . LYS A 1 204 ? 36.289 -7.164 -73.5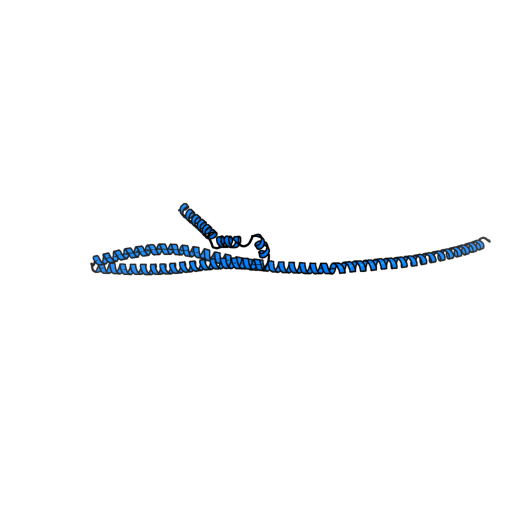11 1.00 71.75 204 LYS A N 1
ATOM 1640 C CA . LYS A 1 204 ? 35.760 -6.105 -74.386 1.00 71.75 204 LYS A CA 1
ATOM 1641 C C . LYS A 1 204 ? 36.829 -5.573 -75.340 1.00 71.75 204 LYS A C 1
ATOM 1643 O O . LYS A 1 204 ? 36.541 -5.383 -76.521 1.00 71.75 204 LYS A O 1
ATOM 1648 N N . THR A 1 205 ? 38.059 -5.394 -74.863 1.00 69.12 205 THR A N 1
ATOM 1649 C CA . THR A 1 205 ? 39.206 -5.014 -75.703 1.00 69.12 205 THR A CA 1
ATOM 1650 C C . THR A 1 205 ? 39.526 -6.096 -76.731 1.00 69.12 205 THR A C 1
ATOM 1652 O O . THR A 1 205 ? 39.690 -5.785 -77.908 1.00 69.12 205 THR A O 1
ATOM 1655 N N . ARG A 1 206 ? 39.508 -7.373 -76.332 1.00 68.44 206 ARG A N 1
ATOM 1656 C CA . ARG A 1 206 ? 39.688 -8.498 -77.259 1.00 68.44 206 ARG A CA 1
ATOM 1657 C C . ARG A 1 206 ? 38.602 -8.547 -78.336 1.00 68.44 206 ARG A C 1
ATOM 1659 O O . ARG A 1 206 ? 38.928 -8.648 -79.512 1.00 68.44 206 ARG A O 1
ATOM 1666 N N . ARG A 1 207 ? 37.328 -8.388 -77.960 1.00 63.97 207 ARG A N 1
ATOM 1667 C CA . ARG A 1 207 ? 36.208 -8.325 -78.919 1.00 63.97 207 ARG A CA 1
ATOM 1668 C C . ARG A 1 207 ? 36.339 -7.151 -79.892 1.00 63.97 207 ARG A C 1
ATOM 1670 O O . ARG A 1 207 ? 36.001 -7.298 -81.059 1.00 63.97 207 ARG A O 1
ATOM 1677 N N . ARG A 1 208 ? 36.848 -5.998 -79.440 1.00 65.25 208 ARG A N 1
ATOM 1678 C CA . ARG A 1 208 ? 37.154 -4.862 -80.327 1.00 65.25 208 ARG A CA 1
ATOM 1679 C C . ARG A 1 208 ? 38.284 -5.184 -81.300 1.00 65.25 208 ARG A C 1
ATOM 1681 O O . ARG A 1 208 ? 38.148 -4.870 -82.472 1.00 65.25 208 ARG A O 1
ATOM 1688 N N . ALA A 1 209 ? 39.357 -5.830 -80.847 1.00 63.66 209 ALA A N 1
ATOM 1689 C CA . ALA A 1 209 ? 40.451 -6.240 -81.726 1.00 63.66 209 ALA A CA 1
ATOM 1690 C C . ALA A 1 209 ? 39.990 -7.263 -82.782 1.00 63.66 209 ALA A C 1
ATOM 1692 O O . ALA A 1 209 ? 40.298 -7.111 -83.961 1.00 63.66 209 ALA A O 1
ATOM 1693 N N . GLU A 1 210 ? 39.198 -8.260 -82.378 1.00 67.25 210 GLU A N 1
ATOM 1694 C CA . GLU A 1 210 ? 38.615 -9.250 -83.293 1.00 67.25 210 GLU A CA 1
ATOM 1695 C C . GLU A 1 210 ? 37.634 -8.594 -84.284 1.00 67.25 210 GLU A C 1
ATOM 1697 O O . GLU A 1 210 ? 37.713 -8.856 -85.482 1.00 67.25 210 GLU A O 1
ATOM 1702 N N . GLY A 1 211 ? 36.779 -7.673 -83.822 1.00 62.84 211 GLY A N 1
ATOM 1703 C CA . GLY A 1 211 ? 35.867 -6.910 -84.682 1.00 62.84 211 GLY A CA 1
ATOM 1704 C C . GLY A 1 211 ? 36.586 -5.995 -85.680 1.00 62.84 211 GLY A C 1
ATOM 1705 O O . GLY A 1 211 ? 36.205 -5.949 -86.847 1.00 62.84 211 GLY A O 1
ATOM 1706 N N . SER A 1 212 ? 37.661 -5.322 -85.258 1.00 60.75 212 SER A N 1
ATOM 1707 C CA . SER A 1 212 ? 38.497 -4.509 -86.149 1.00 60.75 212 SER A CA 1
ATOM 1708 C C . SER A 1 212 ? 39.217 -5.355 -87.200 1.00 60.75 212 SER A C 1
ATOM 1710 O O . SER A 1 212 ? 39.329 -4.920 -88.342 1.00 60.75 212 SER A O 1
ATOM 1712 N N . ARG A 1 213 ? 39.660 -6.574 -86.853 1.00 63.69 213 ARG A N 1
ATOM 1713 C CA . ARG A 1 213 ? 40.260 -7.502 -87.822 1.00 63.69 213 ARG A CA 1
ATOM 1714 C C . ARG A 1 213 ? 39.241 -7.948 -88.871 1.00 63.69 213 ARG A C 1
ATOM 1716 O O . ARG A 1 213 ? 39.524 -7.869 -90.055 1.00 63.69 213 ARG A O 1
ATOM 1723 N N . ILE A 1 214 ? 38.033 -8.324 -88.444 1.00 60.50 214 ILE A N 1
ATOM 1724 C CA . ILE A 1 214 ? 36.953 -8.727 -89.361 1.00 60.50 214 ILE A CA 1
ATOM 1725 C C . ILE A 1 214 ? 36.553 -7.569 -90.289 1.00 60.50 214 ILE A C 1
ATOM 1727 O O . ILE A 1 214 ? 36.326 -7.784 -91.477 1.00 60.50 214 ILE A O 1
ATOM 1731 N N . ALA A 1 215 ? 36.487 -6.338 -89.773 1.00 57.31 215 ALA A N 1
ATOM 1732 C CA . ALA A 1 215 ? 36.197 -5.160 -90.588 1.00 57.31 215 ALA A CA 1
ATOM 1733 C C . ALA A 1 215 ? 37.308 -4.873 -91.612 1.00 57.31 215 ALA A C 1
ATOM 1735 O O . ALA A 1 215 ? 37.001 -4.536 -92.753 1.00 57.31 215 ALA A O 1
ATOM 1736 N N . PHE A 1 216 ? 38.577 -5.045 -91.230 1.00 63.47 216 PHE A N 1
ATOM 1737 C CA . PHE A 1 216 ? 39.708 -4.924 -92.148 1.00 63.47 216 PHE A CA 1
ATOM 1738 C C . PHE A 1 216 ? 39.642 -5.988 -93.252 1.00 63.47 216 PHE A C 1
ATOM 1740 O O . PHE A 1 216 ? 39.639 -5.633 -94.429 1.00 63.47 216 PHE A O 1
ATOM 1747 N N . ASP A 1 217 ? 39.468 -7.260 -92.891 1.00 65.75 217 ASP A N 1
ATOM 1748 C CA . ASP A 1 217 ? 39.379 -8.371 -93.847 1.00 65.75 217 ASP A CA 1
ATOM 1749 C C . ASP A 1 217 ? 38.188 -8.195 -94.812 1.00 65.75 217 ASP A C 1
ATOM 1751 O O . ASP A 1 217 ? 38.312 -8.398 -96.021 1.00 65.75 217 ASP A O 1
ATOM 1755 N N . SER A 1 218 ? 37.045 -7.726 -94.298 1.00 60.97 218 SER A N 1
ATOM 1756 C CA . SER A 1 218 ? 35.859 -7.388 -95.097 1.00 60.97 218 SER A CA 1
ATOM 1757 C C . SER A 1 218 ? 36.101 -6.192 -96.026 1.00 60.97 218 SER A C 1
ATOM 1759 O O . SER A 1 218 ? 35.662 -6.193 -97.176 1.00 60.97 218 SER A O 1
ATOM 1761 N N . SER A 1 219 ? 36.846 -5.179 -95.569 1.00 62.75 219 SER A N 1
ATOM 1762 C CA . SER A 1 219 ? 37.197 -4.018 -96.394 1.00 62.75 219 SER A CA 1
ATOM 1763 C C . SER A 1 219 ? 38.141 -4.377 -97.545 1.00 62.75 219 SER A C 1
ATOM 1765 O O . SER A 1 219 ? 37.955 -3.869 -98.650 1.00 62.75 219 SER A O 1
ATOM 1767 N N . VAL A 1 220 ? 39.078 -5.306 -97.319 1.00 66.31 220 VAL A N 1
ATOM 1768 C CA . VAL A 1 220 ? 39.966 -5.845 -98.360 1.00 66.31 220 VAL A CA 1
ATOM 1769 C C . VAL A 1 220 ? 39.150 -6.638 -99.383 1.00 66.31 220 VAL A C 1
ATOM 1771 O O . VAL A 1 220 ? 39.221 -6.346 -100.573 1.00 66.31 220 VAL A O 1
ATOM 1774 N N . GLN A 1 221 ? 38.270 -7.543 -98.939 1.00 65.62 221 GLN A N 1
ATOM 1775 C CA . GLN A 1 221 ? 37.388 -8.284 -99.854 1.00 65.62 221 GLN A CA 1
ATOM 1776 C C . GLN A 1 221 ? 36.457 -7.369 -100.664 1.00 65.62 221 GLN A C 1
ATOM 1778 O O . GLN A 1 221 ? 36.214 -7.605 -101.849 1.00 65.62 221 GLN A O 1
ATOM 1783 N N . ALA A 1 222 ? 35.929 -6.308 -100.050 1.00 60.84 222 ALA A N 1
ATOM 1784 C CA . ALA A 1 222 ? 35.097 -5.331 -100.745 1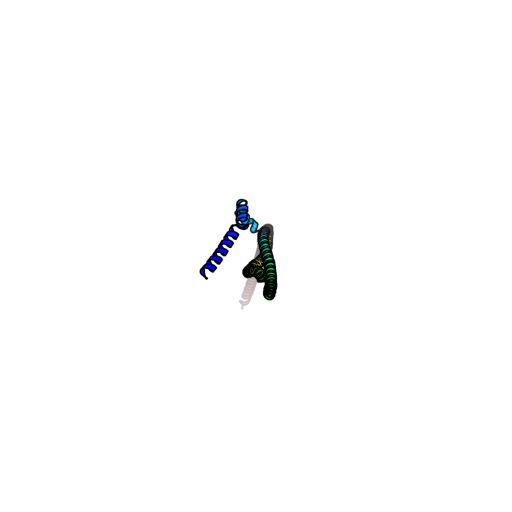.00 60.84 222 ALA A CA 1
ATOM 1785 C C . ALA A 1 222 ? 35.891 -4.509 -101.775 1.00 60.84 222 ALA A C 1
ATOM 1787 O O . ALA A 1 222 ? 35.333 -4.107 -102.800 1.00 60.84 222 ALA A O 1
ATOM 1788 N N . GLN A 1 223 ? 37.177 -4.256 -101.523 1.00 66.12 223 GLN A N 1
ATOM 1789 C CA . GLN A 1 223 ? 38.069 -3.596 -102.472 1.00 66.12 223 GLN A CA 1
ATOM 1790 C C . GLN A 1 223 ? 38.380 -4.502 -103.670 1.00 66.12 223 GLN A C 1
ATOM 1792 O O . GLN A 1 223 ? 38.264 -4.041 -104.808 1.00 66.12 223 GLN A O 1
ATOM 1797 N N . ASP A 1 224 ? 38.660 -5.783 -103.433 1.00 64.50 224 ASP A N 1
ATOM 1798 C CA . ASP A 1 224 ? 38.905 -6.767 -104.495 1.00 64.50 224 ASP A CA 1
ATOM 1799 C C . ASP A 1 224 ? 37.676 -6.942 -105.399 1.00 64.50 224 ASP A C 1
ATOM 1801 O O . ASP A 1 224 ? 37.782 -6.872 -106.625 1.00 64.50 224 ASP A O 1
ATOM 1805 N N . MET A 1 225 ? 36.473 -7.033 -104.817 1.00 62.53 225 MET A N 1
ATOM 1806 C CA . MET A 1 225 ? 35.230 -7.100 -105.599 1.00 62.53 225 MET A CA 1
ATOM 1807 C C . MET A 1 225 ? 34.989 -5.851 -106.462 1.00 62.53 225 MET A C 1
ATOM 1809 O O . MET A 1 225 ? 34.444 -5.950 -107.564 1.00 62.53 225 MET A O 1
ATOM 1813 N N . ARG A 1 226 ? 35.385 -4.660 -105.993 1.00 63.78 226 ARG A N 1
ATOM 1814 C CA . ARG A 1 226 ? 35.274 -3.422 -106.786 1.00 63.78 226 ARG A CA 1
ATOM 1815 C C . ARG A 1 226 ? 36.260 -3.391 -107.948 1.00 63.78 226 ARG A C 1
ATOM 1817 O O . ARG A 1 226 ? 35.899 -2.901 -109.019 1.00 63.78 226 ARG A O 1
ATOM 1824 N N . LEU A 1 227 ? 37.472 -3.909 -107.751 1.00 69.50 227 LEU A N 1
ATOM 1825 C CA . LEU A 1 227 ? 38.462 -4.031 -108.819 1.00 69.50 227 LEU A CA 1
ATOM 1826 C C . LEU A 1 227 ? 37.939 -4.956 -109.926 1.00 69.50 227 LEU A C 1
ATOM 1828 O O . LEU A 1 227 ? 37.874 -4.518 -111.077 1.00 69.50 227 LEU A O 1
ATOM 1832 N N . GLU A 1 228 ? 37.427 -6.141 -109.577 1.00 67.12 228 GLU A N 1
ATOM 1833 C CA . GLU A 1 228 ? 36.832 -7.075 -110.548 1.00 67.12 228 GLU A CA 1
ATOM 1834 C C . GLU A 1 228 ? 35.614 -6.493 -111.284 1.00 67.12 228 GLU A C 1
ATOM 1836 O O . GLU A 1 228 ? 35.457 -6.677 -112.495 1.00 67.12 228 GLU A O 1
ATOM 1841 N N . ALA A 1 229 ? 34.738 -5.770 -110.579 1.00 62.56 229 ALA A N 1
ATOM 1842 C CA . ALA A 1 229 ? 33.582 -5.128 -111.201 1.00 62.56 229 ALA A CA 1
ATOM 1843 C C . ALA A 1 229 ? 34.007 -4.071 -112.235 1.00 62.56 229 ALA A C 1
ATOM 1845 O O . ALA A 1 229 ? 33.406 -3.986 -113.310 1.00 62.56 229 ALA A O 1
ATOM 1846 N N . SER A 1 230 ? 35.074 -3.313 -111.954 1.00 68.06 230 SER A N 1
ATOM 1847 C CA . SER A 1 230 ? 35.604 -2.321 -112.895 1.00 68.06 230 SER A CA 1
ATOM 1848 C C . SER A 1 230 ? 36.225 -2.963 -114.142 1.00 68.06 230 SER A C 1
ATOM 1850 O O . SER A 1 230 ? 36.090 -2.429 -115.247 1.00 68.06 230 SER A O 1
ATOM 1852 N N . GLU A 1 231 ? 36.841 -4.141 -114.001 1.00 70.00 231 GLU A N 1
ATOM 1853 C CA . GLU A 1 231 ? 37.384 -4.893 -115.136 1.00 70.00 231 GLU A CA 1
ATOM 1854 C C . GLU A 1 231 ? 36.268 -5.435 -116.032 1.00 70.00 231 GLU A C 1
ATOM 1856 O O . GLU A 1 231 ? 36.326 -5.301 -117.258 1.00 70.00 231 GLU A O 1
ATOM 1861 N N . ARG A 1 232 ? 35.192 -5.964 -115.438 1.00 6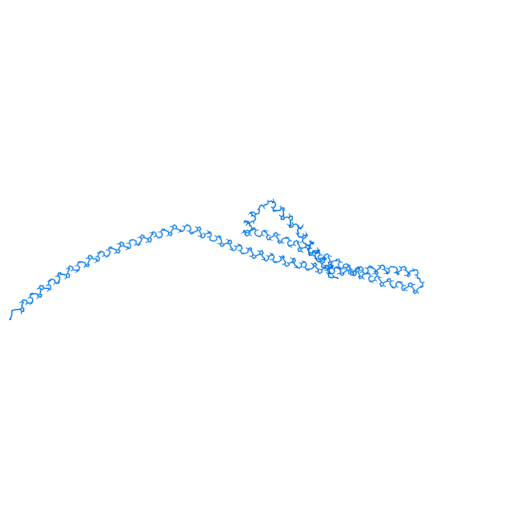6.56 232 ARG A N 1
ATOM 1862 C CA . ARG A 1 232 ? 34.021 -6.426 -116.197 1.00 66.56 232 ARG A CA 1
ATOM 1863 C C . ARG A 1 232 ? 33.308 -5.283 -116.912 1.00 66.56 232 ARG A C 1
ATOM 1865 O O . ARG A 1 232 ? 32.887 -5.463 -118.053 1.00 66.56 232 ARG A O 1
ATOM 1872 N N . GLU A 1 233 ? 33.204 -4.106 -116.295 1.00 65.50 233 GLU A N 1
ATOM 1873 C CA . GLU A 1 233 ? 32.602 -2.938 -116.944 1.00 65.50 233 GLU A CA 1
ATOM 1874 C C . GLU A 1 233 ? 33.461 -2.427 -118.112 1.00 65.50 233 GLU A C 1
ATOM 1876 O O . GLU A 1 233 ? 32.924 -2.098 -119.174 1.00 65.50 233 GLU A O 1
ATOM 1881 N N . ARG A 1 234 ? 34.796 -2.426 -117.974 1.00 70.75 234 ARG A N 1
ATOM 1882 C CA . ARG A 1 234 ? 35.706 -2.132 -119.095 1.00 70.75 234 ARG A CA 1
ATOM 1883 C C . ARG A 1 234 ? 35.520 -3.110 -120.252 1.00 70.75 234 ARG A C 1
ATOM 1885 O O . ARG A 1 234 ? 35.371 -2.668 -121.392 1.00 70.75 234 ARG A O 1
ATOM 1892 N N . ASN A 1 235 ? 35.453 -4.406 -119.961 1.00 71.56 235 ASN A N 1
ATOM 1893 C CA . ASN A 1 235 ? 35.271 -5.441 -120.981 1.00 71.56 235 ASN A CA 1
ATOM 1894 C C . ASN A 1 235 ? 33.896 -5.328 -121.669 1.00 71.56 235 ASN A C 1
ATOM 1896 O O . ASN A 1 235 ? 33.786 -5.445 -122.893 1.00 71.56 235 ASN A O 1
ATOM 1900 N N . ALA A 1 236 ? 32.839 -5.015 -120.913 1.00 63.75 236 ALA A N 1
ATOM 1901 C CA . ALA A 1 236 ? 31.503 -4.793 -121.462 1.00 63.75 236 ALA A CA 1
ATOM 1902 C C . ALA A 1 236 ? 31.444 -3.546 -122.362 1.00 63.75 236 ALA A C 1
ATOM 1904 O O . ALA A 1 236 ? 30.832 -3.584 -123.432 1.00 63.75 236 ALA A O 1
ATOM 1905 N N . ARG A 1 237 ? 32.119 -2.452 -121.980 1.00 67.62 237 ARG A N 1
ATOM 1906 C CA . ARG A 1 237 ? 32.209 -1.233 -122.803 1.00 67.62 237 ARG A CA 1
ATOM 1907 C C . ARG A 1 237 ? 32.957 -1.481 -124.110 1.00 67.62 237 ARG A C 1
ATOM 1909 O O . ARG A 1 237 ? 32.450 -1.068 -125.149 1.00 67.62 237 ARG A O 1
ATOM 1916 N N . GLN A 1 238 ? 34.075 -2.210 -124.078 1.00 74.44 238 GLN A N 1
ATOM 1917 C CA . GLN A 1 238 ? 34.787 -2.621 -125.296 1.00 74.44 238 GLN A CA 1
ATOM 1918 C C . GLN A 1 238 ? 33.887 -3.446 -126.227 1.00 74.44 238 GLN A C 1
ATOM 1920 O O . GLN A 1 238 ? 33.792 -3.155 -127.417 1.00 74.44 238 GLN A O 1
ATOM 1925 N N . THR A 1 239 ? 33.135 -4.400 -125.674 1.00 70.94 239 THR A N 1
ATOM 1926 C CA . THR A 1 239 ? 32.203 -5.235 -126.450 1.00 70.94 239 THR A CA 1
ATOM 1927 C C . THR A 1 239 ? 31.081 -4.404 -127.093 1.00 70.94 239 THR A C 1
ATOM 1929 O O . THR A 1 239 ? 30.728 -4.602 -128.257 1.00 70.94 239 THR A O 1
ATOM 1932 N N . ILE A 1 240 ? 30.511 -3.434 -126.368 1.00 67.38 240 ILE A N 1
ATOM 1933 C CA . ILE A 1 240 ? 29.476 -2.535 -126.909 1.00 67.38 240 ILE A CA 1
ATOM 1934 C C . ILE A 1 240 ? 30.052 -1.623 -128.000 1.00 67.38 240 ILE A C 1
ATOM 1936 O O . ILE A 1 240 ? 29.376 -1.351 -128.996 1.00 67.38 240 ILE A O 1
ATOM 1940 N N . GLU A 1 241 ? 31.283 -1.147 -127.835 1.00 73.38 241 GLU A N 1
ATOM 1941 C CA . GLU A 1 241 ? 31.952 -0.302 -128.821 1.00 73.38 241 GLU A CA 1
ATOM 1942 C C . GLU A 1 241 ? 32.235 -1.071 -130.123 1.00 73.38 241 GLU A C 1
ATOM 1944 O O . GLU A 1 241 ? 31.952 -0.566 -131.214 1.00 73.38 241 GLU A O 1
ATOM 1949 N N . GLU A 1 242 ? 32.655 -2.337 -130.025 1.00 72.00 242 GLU A N 1
ATOM 1950 C CA . GLU A 1 242 ? 32.742 -3.249 -131.172 1.00 72.00 242 GLU A CA 1
ATOM 1951 C C . GLU A 1 242 ? 31.380 -3.475 -131.847 1.00 72.00 242 GLU A C 1
ATOM 1953 O O . GLU A 1 242 ? 31.275 -3.430 -133.078 1.00 72.00 242 GLU A O 1
ATOM 1958 N N . MET A 1 243 ? 30.309 -3.664 -131.066 1.00 68.19 243 MET A N 1
ATOM 1959 C CA . MET A 1 243 ? 28.958 -3.829 -131.614 1.00 68.19 243 MET A CA 1
ATOM 1960 C C . MET A 1 243 ? 28.440 -2.566 -132.318 1.00 68.19 243 MET A C 1
ATOM 1962 O O . MET A 1 243 ? 27.780 -2.672 -133.355 1.00 68.19 243 MET A O 1
ATOM 1966 N N . LYS A 1 244 ? 28.756 -1.365 -131.812 1.00 69.44 244 LYS A N 1
ATOM 1967 C CA . LYS A 1 244 ? 28.421 -0.096 -132.483 1.00 69.44 244 LYS A CA 1
ATOM 1968 C C . LYS A 1 244 ? 29.175 0.065 -133.802 1.00 69.44 244 LYS A C 1
ATOM 1970 O O . LYS A 1 244 ? 28.552 0.428 -134.798 1.00 69.44 244 LYS A O 1
ATOM 1975 N N . ARG A 1 245 ? 30.471 -0.271 -133.841 1.00 70.12 245 ARG A N 1
ATOM 1976 C CA . ARG A 1 245 ? 31.269 -0.245 -135.082 1.00 70.12 245 ARG A CA 1
ATOM 1977 C C . ARG A 1 245 ? 30.687 -1.157 -136.163 1.00 70.12 245 ARG A C 1
ATOM 1979 O O . ARG A 1 245 ? 30.633 -0.757 -137.320 1.00 70.12 245 ARG A O 1
ATOM 1986 N N . LYS A 1 246 ? 30.164 -2.333 -135.796 1.00 65.38 246 LYS A N 1
ATOM 1987 C CA . LYS A 1 246 ? 29.497 -3.247 -136.745 1.00 65.38 246 LYS A CA 1
ATOM 1988 C C . LYS A 1 246 ? 28.148 -2.736 -137.274 1.00 65.38 246 LYS A C 1
ATOM 1990 O O . LYS A 1 246 ? 27.748 -3.146 -138.358 1.00 65.38 246 LYS A O 1
ATOM 1995 N N . ARG A 1 247 ? 27.442 -1.855 -136.550 1.00 59.06 247 ARG A N 1
ATOM 1996 C CA . ARG A 1 247 ? 26.138 -1.290 -136.970 1.00 59.06 247 ARG A CA 1
ATOM 1997 C C . ARG A 1 247 ? 26.235 0.012 -137.775 1.00 59.06 247 ARG A C 1
ATOM 1999 O O . ARG A 1 247 ? 25.258 0.360 -138.423 1.00 59.06 247 ARG A O 1
ATOM 2006 N N . GLY A 1 248 ? 27.375 0.707 -137.746 1.00 58.91 248 GLY A N 1
ATOM 2007 C CA . GLY A 1 248 ? 27.615 1.944 -138.508 1.00 58.91 248 GLY A CA 1
ATOM 2008 C C . GLY A 1 248 ? 28.038 1.748 -139.971 1.00 58.91 248 GLY A C 1
ATOM 2009 O O . GLY A 1 248 ? 28.193 2.735 -140.678 1.00 58.91 248 GLY A O 1
ATOM 2010 N N . ASN A 1 249 ? 28.214 0.503 -140.429 1.00 54.16 249 ASN A N 1
ATOM 2011 C CA . ASN A 1 249 ? 28.451 0.164 -141.836 1.00 54.16 249 ASN A CA 1
ATOM 2012 C C . ASN A 1 249 ? 27.150 -0.352 -142.477 1.00 54.16 249 ASN A C 1
ATOM 2014 O O . ASN A 1 249 ? 26.976 -1.562 -142.641 1.00 54.16 249 ASN A O 1
ATOM 2018 N N . LYS A 1 250 ? 26.228 0.558 -142.798 1.00 45.25 250 LYS A N 1
ATOM 2019 C CA . LYS A 1 250 ? 25.159 0.387 -143.794 1.00 45.25 250 LYS A CA 1
ATOM 2020 C C . LYS A 1 250 ? 24.711 1.748 -144.299 1.00 45.25 250 LYS A C 1
ATOM 2022 O O . LYS A 1 250 ? 24.484 2.624 -143.438 1.00 45.25 250 LYS A O 1
#

Sequence (250 aa):
MTNFMFIVLVAIVVILVVIFLNSSFGKQLRVKLKGRTDEVMRQDASTPEGAKDYYNAAIRDKEEFYNKASTTYAEISGRLDSAEKDLYNANKEIMRITKEINACLDNNDENSAMQYAMKKETVENKIKVLKDTIEEMKQAKMHQEEIRNQASSDLQKLKEEKEQVLFQMEADSQIIELHQSMDSMNMNNESERMLERVREGAKKTRRRAEGSRIAFDSSVQAQDMRLEASERERNARQTIEEMKRKRGNK

pLDDT: mean 75.38, std 16.4, range [42.88, 98.5]

Radius of gyration: 54.0 Å; chains: 1; bounding box: 76×35×190 Å

Secondary structure (DSSP, 8-state):
-HHHHHHHHHHHHHHHHHHHHHSHHHHHHHHHHTTS-HHHHHHHTTSHHHHHHHHHHHHHHHHHHHHHHHHHHHHHHHHHHHHHHHHHHHHHHHHHHHHHHHHHHHTT-HHHHHHHHHHHHHHHHHHHHHHHHHHHHHHHHHHHHHHHHHHHHHHHHHHHHHHHHHHHHHHHHHHHHHHHHHHHHHHHHHHHHHHHHHHHHHHHHHHHHHHHHHHHHHHHHHHHHHHHHHHHHHHHHHHHHHHHHHHS--

Foldseek 3Di:
DVVVVVVVVVVVVVVVVVCVCVPPVVVVCVVVCVPDPPPVLVVQCLALVSVLVVLVVVLVVLVVQLVVLVVVLVVLVVVLVVLVVVLVVLVVVLVVLVVVLVVCVVVVNVVSNVVSVVVNVVSVVVNVVSVVVSVVSVVVSVVSVVSSVVSVVVSVVSVVVSVVVSVVSVVVVVVVVVVVVVVVVVVVCVVVVVVVVVVVVVVVVVVVVVVVVVVVVVVVVVVVVVVVVVVVVVVVVVVVVVVVVVVPPD

Organism: Mediterraneibacter gnavus (NCBI:txid33038)